Protein AF-A0A1V6RDL2-F1 (afdb_monomer_lite)

Secondary structure (DSSP, 8-state):
-----------S--------EEEEE---EESS----SSS-EEEEEEETTTEEEEEES-SEEEEE----EEEETTSSSS-EEEE---TTSTT--HHHHHHHHT--HHHHHHHHHHHHHHTTTSHHHHHHHSPPSGGGGEETTEE-SPPPTTHHHHHHHHHHHHHHHHHHHHHHHHHH--TTS-------TTHHHHHHH------SS-----HHHHHHHHHHHHHHHHHHHHHHHHHHHHHHH-TT--HHHHHHHHTSHHHHHHHHHHHTT---EE-TTSSS-EES-S--TT--HHHHHHHHHHHHHHHHHHHHHHHHHHHHHTT-

Radius of gyration: 42.76 Å; chains: 1; bounding box: 84×72×106 Å

Structure (mmCIF, N/CA/C/O backbone):
data_AF-A0A1V6RDL2-F1
#
_entry.id   AF-A0A1V6RDL2-F1
#
loop_
_atom_site.group_PDB
_atom_site.id
_atom_site.type_symbol
_atom_site.label_atom_id
_atom_site.label_alt_id
_atom_site.label_comp_id
_atom_site.label_asym_id
_atom_site.label_entity_id
_atom_site.label_seq_id
_atom_site.pdbx_PDB_ins_code
_atom_site.Cartn_x
_atom_site.Cartn_y
_atom_site.Cartn_z
_atom_site.occupancy
_atom_site.B_iso_or_equiv
_atom_site.auth_seq_id
_atom_site.auth_comp_id
_atom_site.auth_asym_id
_atom_site.auth_atom_id
_atom_site.pdbx_PDB_model_num
ATOM 1 N N . MET A 1 1 ? -13.306 7.110 -11.063 1.00 32.25 1 MET A N 1
ATOM 2 C CA . MET A 1 1 ? -11.885 7.218 -11.442 1.00 32.25 1 MET A CA 1
ATOM 3 C C . MET A 1 1 ? -11.748 6.408 -12.720 1.00 32.25 1 MET A C 1
ATOM 5 O O . MET A 1 1 ? -11.947 5.205 -12.664 1.00 32.25 1 MET A O 1
ATOM 9 N N . ALA A 1 2 ? -11.636 7.059 -13.874 1.00 23.00 2 ALA A N 1
ATOM 10 C CA . ALA A 1 2 ? -11.444 6.380 -15.153 1.00 23.00 2 ALA A CA 1
ATOM 11 C C . ALA A 1 2 ? -10.043 6.763 -15.619 1.00 23.00 2 ALA A C 1
ATOM 13 O O . ALA A 1 2 ? -9.805 7.923 -15.937 1.00 23.00 2 ALA A O 1
ATOM 14 N N . GLU A 1 3 ? -9.117 5.817 -15.540 1.00 35.31 3 GLU A N 1
ATOM 15 C CA . GLU A 1 3 ? -7.697 6.045 -15.783 1.00 35.31 3 GLU A CA 1
ATOM 16 C C . GLU A 1 3 ? -7.379 5.649 -17.229 1.00 35.31 3 GLU A C 1
ATOM 18 O O . GLU A 1 3 ? -7.622 4.513 -17.639 1.00 35.31 3 GLU A O 1
ATOM 23 N N . ARG A 1 4 ? -6.899 6.600 -18.037 1.00 28.19 4 ARG A N 1
ATOM 24 C CA . ARG A 1 4 ? -6.360 6.327 -19.374 1.00 28.19 4 ARG A CA 1
ATOM 25 C C . ARG A 1 4 ? -4.840 6.374 -19.274 1.00 28.19 4 ARG A C 1
ATOM 27 O O . ARG A 1 4 ? -4.269 7.454 -19.255 1.00 28.19 4 ARG A O 1
ATOM 34 N N . GLN A 1 5 ? -4.194 5.214 -19.206 1.00 38.59 5 GLN A N 1
ATOM 35 C CA . GLN A 1 5 ? -2.733 5.108 -19.229 1.00 38.59 5 GLN A CA 1
ATOM 36 C C . GLN A 1 5 ? -2.249 4.809 -20.653 1.00 38.59 5 GLN A C 1
ATOM 38 O O . GLN A 1 5 ? -2.764 3.901 -21.308 1.00 38.59 5 GLN A O 1
ATOM 43 N N . ALA A 1 6 ? -1.248 5.548 -21.131 1.00 30.89 6 ALA A N 1
ATOM 44 C CA . ALA A 1 6 ? -0.546 5.266 -22.380 1.00 30.89 6 ALA A CA 1
ATOM 45 C C . ALA A 1 6 ? 0.968 5.239 -22.117 1.00 30.89 6 ALA A C 1
ATOM 47 O O . ALA A 1 6 ? 1.607 6.283 -22.077 1.00 30.89 6 ALA A O 1
ATOM 48 N N . CYS A 1 7 ? 1.545 4.046 -21.943 1.00 35.69 7 CYS A N 1
ATOM 49 C CA . CYS A 1 7 ? 2.996 3.861 -21.828 1.00 35.69 7 CYS A CA 1
ATOM 50 C C . CYS A 1 7 ? 3.617 3.537 -23.194 1.00 35.69 7 CYS A C 1
ATOM 52 O O . CYS A 1 7 ? 3.119 2.670 -23.917 1.00 35.69 7 CYS A O 1
ATOM 54 N N . GLY A 1 8 ? 4.737 4.188 -23.523 1.00 37.91 8 GLY A N 1
ATOM 55 C CA . GLY A 1 8 ? 5.527 3.946 -24.733 1.00 37.91 8 GLY A CA 1
ATOM 56 C C . GLY A 1 8 ? 7.029 3.868 -24.443 1.00 37.91 8 GLY A C 1
ATOM 57 O O . GLY A 1 8 ? 7.505 4.387 -23.439 1.00 37.91 8 GLY A O 1
ATOM 58 N N . ILE A 1 9 ? 7.776 3.201 -25.327 1.00 40.56 9 ILE A N 1
ATOM 59 C CA . ILE A 1 9 ? 9.246 3.136 -25.298 1.00 40.56 9 ILE A CA 1
ATOM 60 C C . ILE A 1 9 ? 9.771 4.338 -26.089 1.00 40.56 9 ILE A C 1
ATOM 62 O O . ILE A 1 9 ? 9.463 4.474 -27.273 1.00 40.56 9 ILE A O 1
ATOM 66 N N . PHE A 1 10 ? 10.537 5.223 -25.452 1.00 38.41 10 PHE A N 1
ATOM 67 C CA . PHE A 1 10 ? 10.979 6.466 -26.085 1.00 38.41 10 PHE A CA 1
ATOM 68 C C . PHE A 1 10 ? 12.215 6.265 -26.980 1.00 38.41 10 PHE A C 1
ATOM 70 O O . PHE A 1 10 ? 13.317 6.003 -26.503 1.00 38.41 10 PHE A O 1
ATOM 77 N N . GLN A 1 11 ? 12.033 6.477 -28.288 1.00 35.22 11 GLN A N 1
ATOM 78 C CA . GLN A 1 11 ? 13.074 6.880 -29.238 1.00 35.22 11 GLN A CA 1
ATOM 79 C C . GLN A 1 11 ? 12.635 8.203 -29.890 1.00 35.22 11 GLN A C 1
ATOM 81 O O . GLN A 1 11 ? 11.732 8.208 -30.720 1.00 35.22 11 GLN A O 1
ATOM 86 N N . GLY A 1 12 ? 13.286 9.317 -29.539 1.00 29.30 12 GLY A N 1
ATOM 87 C CA . GLY A 1 12 ? 13.170 10.590 -30.267 1.00 29.30 12 GLY A CA 1
ATOM 88 C C . GLY A 1 12 ? 12.379 11.710 -29.571 1.00 29.30 12 GLY A C 1
ATOM 89 O O . GLY A 1 12 ? 11.273 11.514 -29.084 1.00 29.30 12 GLY A O 1
ATOM 90 N N . TYR A 1 13 ? 13.008 12.890 -29.563 1.00 35.72 13 TYR A N 1
ATOM 91 C CA . TYR A 1 13 ? 12.609 14.202 -29.034 1.00 35.72 13 TYR A CA 1
ATOM 92 C C . TYR A 1 13 ? 11.134 14.597 -29.213 1.00 35.72 13 TYR A C 1
ATOM 94 O O . TYR A 1 13 ? 10.759 14.777 -30.359 1.00 35.72 13 TYR A O 1
ATOM 102 N N . TRP A 1 14 ? 10.393 14.887 -28.124 1.00 25.16 14 TRP A N 1
ATOM 103 C CA . TRP A 1 14 ? 9.333 15.923 -28.015 1.00 25.16 14 TRP A CA 1
ATOM 104 C C . TRP A 1 14 ? 9.023 16.250 -26.531 1.00 25.16 14 TRP A C 1
ATOM 106 O O . TRP A 1 14 ? 8.993 15.347 -25.705 1.00 25.16 14 TRP A O 1
ATOM 116 N N . LEU A 1 15 ? 8.818 17.549 -26.239 1.00 24.02 15 LEU A N 1
ATOM 117 C CA . LEU A 1 15 ? 8.240 18.201 -25.037 1.00 24.02 15 LEU A CA 1
ATOM 118 C C . LEU A 1 15 ? 8.388 17.496 -23.670 1.00 24.02 15 LEU A C 1
ATOM 120 O O . LEU A 1 15 ? 7.658 16.571 -23.331 1.00 24.02 15 LEU A O 1
ATOM 124 N N . VAL A 1 16 ? 9.286 18.043 -22.843 1.00 28.52 16 VAL A N 1
ATOM 125 C CA . VAL A 1 16 ? 9.532 17.633 -21.452 1.00 28.52 16 VAL A CA 1
ATOM 126 C C . VAL A 1 16 ? 8.327 17.987 -20.573 1.00 28.52 16 VAL A C 1
ATOM 128 O O . VAL A 1 16 ? 8.128 19.138 -20.192 1.00 28.52 16 VAL A O 1
ATOM 131 N N . VAL A 1 17 ? 7.523 16.978 -20.252 1.00 38.03 17 VAL A N 1
ATOM 132 C CA . VAL A 1 17 ? 6.702 16.925 -19.038 1.00 38.03 17 VAL A CA 1
ATOM 133 C C . VAL A 1 17 ? 7.395 15.884 -18.175 1.00 38.03 17 VAL A C 1
ATOM 135 O O . VAL A 1 17 ? 7.335 14.723 -18.562 1.00 38.03 17 VAL A O 1
ATOM 138 N N . ASP A 1 18 ? 8.106 16.295 -17.117 1.00 42.50 18 ASP A N 1
ATOM 139 C CA . ASP A 1 18 ? 9.020 15.447 -16.326 1.00 42.50 18 ASP A CA 1
ATOM 140 C C . ASP A 1 18 ? 8.413 14.067 -16.014 1.00 42.50 18 ASP A C 1
ATOM 142 O O . ASP A 1 18 ? 7.608 13.936 -15.088 1.00 42.50 18 ASP A O 1
ATOM 146 N N . PRO A 1 19 ? 8.756 13.022 -16.790 1.00 57.22 19 PRO A N 1
ATOM 147 C CA . PRO A 1 19 ? 8.283 11.681 -16.526 1.00 57.22 19 PRO A CA 1
ATOM 148 C C . PRO A 1 19 ? 9.205 11.060 -15.480 1.00 57.22 19 PRO A C 1
ATOM 150 O O . PRO A 1 19 ? 10.429 11.161 -15.588 1.00 57.22 19 PRO A O 1
ATOM 153 N N . GLY A 1 20 ? 8.637 10.358 -14.500 1.00 65.00 20 GLY A N 1
ATOM 154 C CA . GLY A 1 20 ? 9.425 9.457 -13.664 1.00 65.00 20 GLY A CA 1
ATOM 155 C C . GLY A 1 20 ? 10.173 8.462 -14.558 1.00 65.00 20 GLY A C 1
ATOM 156 O O . GLY A 1 20 ? 9.547 7.690 -15.288 1.00 65.00 20 GLY A O 1
ATOM 157 N N . LEU A 1 21 ? 11.507 8.524 -14.550 1.00 73.69 21 LEU A N 1
ATOM 158 C CA . LEU A 1 21 ? 12.367 7.597 -15.280 1.00 73.69 21 LEU A CA 1
ATOM 159 C C . LEU A 1 21 ? 12.787 6.462 -14.351 1.00 73.69 21 LEU A C 1
ATOM 161 O O . LEU A 1 21 ? 13.333 6.689 -13.273 1.00 73.69 21 LEU A O 1
ATOM 165 N N . MET A 1 22 ? 12.569 5.236 -14.806 1.00 76.50 22 MET A N 1
ATOM 166 C CA . MET A 1 22 ? 12.982 4.018 -14.129 1.00 76.50 22 MET A CA 1
ATOM 167 C C . MET A 1 22 ? 14.101 3.351 -14.915 1.00 76.50 22 MET A C 1
ATOM 169 O O . MET A 1 22 ? 13.971 3.074 -16.109 1.00 76.50 22 MET A O 1
ATOM 173 N N . PHE A 1 23 ? 15.193 3.067 -14.218 1.00 80.81 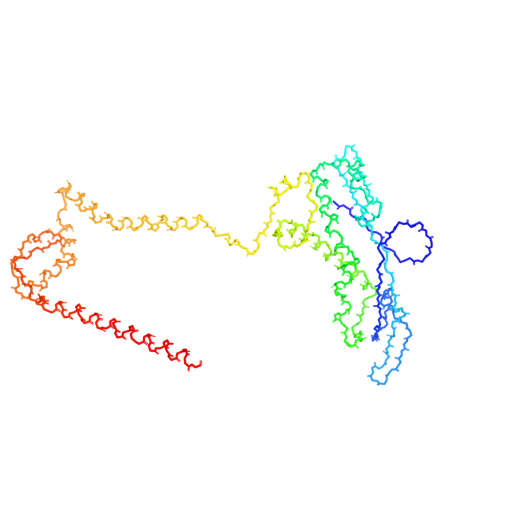23 PHE A N 1
ATOM 174 C CA . PHE A 1 23 ? 16.365 2.395 -14.759 1.00 80.81 23 PHE A CA 1
ATOM 175 C C . PHE A 1 23 ? 16.330 0.925 -14.342 1.00 80.81 23 PHE A C 1
ATOM 177 O O . PHE A 1 23 ? 16.424 0.612 -13.159 1.00 80.81 23 PHE A O 1
ATOM 184 N N . ILE A 1 24 ? 16.192 0.026 -15.313 1.00 83.69 24 ILE A N 1
ATOM 185 C CA . ILE A 1 24 ? 16.135 -1.420 -15.093 1.00 83.69 24 ILE A CA 1
ATOM 186 C C . ILE A 1 24 ? 17.416 -2.044 -15.620 1.00 83.69 24 ILE A C 1
ATOM 188 O O . ILE A 1 24 ? 17.750 -1.893 -16.794 1.00 83.69 24 ILE A O 1
ATOM 192 N N . THR A 1 25 ? 18.127 -2.769 -14.761 1.00 85.69 25 THR A N 1
ATOM 193 C CA . THR A 1 25 ? 19.331 -3.500 -15.150 1.00 85.69 25 THR A CA 1
ATOM 194 C C . THR A 1 25 ? 19.009 -4.961 -15.446 1.00 85.69 25 THR A C 1
ATOM 196 O O . THR A 1 25 ? 18.226 -5.600 -14.747 1.00 85.69 25 THR A O 1
ATOM 199 N N . ASN A 1 26 ? 19.623 -5.501 -16.498 1.00 85.69 26 ASN A N 1
ATOM 200 C CA . ASN A 1 26 ? 19.474 -6.900 -16.895 1.00 85.69 26 ASN A CA 1
ATOM 201 C C . ASN A 1 26 ? 20.856 -7.541 -17.115 1.00 85.69 26 ASN A C 1
ATOM 203 O O . ASN A 1 26 ? 21.333 -7.609 -18.248 1.00 85.69 26 ASN A O 1
ATOM 207 N N . PRO A 1 27 ? 21.530 -7.985 -16.041 1.00 85.19 27 PRO A N 1
ATOM 208 C CA . PRO A 1 27 ? 22.839 -8.629 -16.130 1.00 85.19 27 PRO A CA 1
ATOM 209 C C . PRO A 1 27 ? 22.756 -10.153 -16.356 1.00 85.19 27 PRO A C 1
ATOM 211 O O . PRO A 1 27 ? 23.753 -10.844 -16.167 1.00 85.19 27 PRO A O 1
ATOM 214 N N . ASN A 1 28 ? 21.583 -10.693 -16.703 1.00 89.12 28 ASN A N 1
ATOM 215 C CA . ASN A 1 28 ? 21.323 -12.134 -16.664 1.00 89.12 28 ASN A CA 1
ATOM 216 C C . ASN A 1 28 ? 21.618 -12.840 -17.998 1.00 89.12 28 ASN A C 1
ATOM 218 O O . ASN A 1 28 ? 21.617 -12.226 -19.070 1.00 89.12 28 ASN A O 1
ATOM 222 N N . VAL A 1 29 ? 21.818 -14.158 -17.916 1.00 90.50 29 VAL A N 1
ATOM 223 C CA . VAL A 1 29 ? 21.997 -15.065 -19.061 1.00 90.50 29 VAL A CA 1
ATOM 224 C C . VAL A 1 29 ? 20.766 -15.955 -19.203 1.00 90.50 29 VAL A C 1
ATOM 226 O O . VAL A 1 29 ? 20.230 -16.427 -18.206 1.00 90.50 29 VAL A O 1
ATOM 229 N N . TYR A 1 30 ? 20.320 -16.200 -20.430 1.00 92.38 30 TYR A N 1
ATOM 230 C CA . TYR A 1 30 ? 19.068 -16.882 -20.746 1.00 92.38 30 TYR A CA 1
ATOM 231 C C . TYR A 1 30 ? 19.330 -18.219 -21.434 1.00 92.38 30 TYR A C 1
ATOM 233 O O . TYR A 1 30 ? 20.254 -18.345 -22.236 1.00 92.38 30 TYR A O 1
ATOM 241 N N . THR A 1 31 ? 18.513 -19.218 -21.119 1.00 91.56 31 THR A N 1
ATOM 242 C CA . THR A 1 31 ? 18.531 -20.532 -21.788 1.00 91.56 31 THR A CA 1
ATOM 243 C C . THR A 1 31 ? 17.821 -20.501 -23.140 1.00 91.56 31 THR A C 1
ATOM 245 O O . THR A 1 31 ? 18.263 -21.148 -24.081 1.00 91.56 31 THR A O 1
ATOM 248 N N . GLU A 1 32 ? 16.780 -19.678 -23.253 1.00 90.50 32 GLU A N 1
ATOM 249 C CA . GLU A 1 32 ? 15.983 -19.480 -24.464 1.00 90.50 32 GLU A CA 1
ATOM 250 C C . GLU A 1 32 ? 16.062 -18.016 -24.936 1.00 90.50 32 GLU A C 1
ATOM 252 O O . GLU A 1 32 ? 16.231 -17.106 -24.111 1.00 90.50 32 GLU A O 1
ATOM 257 N N . PRO A 1 33 ? 15.938 -17.742 -26.247 1.00 91.44 33 PRO A N 1
ATOM 258 C CA . PRO A 1 33 ? 15.910 -16.381 -26.760 1.00 91.44 33 PRO A CA 1
ATOM 259 C C . PRO A 1 33 ? 14.613 -15.665 -26.354 1.00 91.44 33 PRO A C 1
ATOM 261 O O . PRO A 1 33 ? 13.521 -16.218 -26.443 1.00 91.44 33 PRO A O 1
ATOM 264 N N . ASN A 1 34 ? 14.720 -14.391 -25.976 1.00 91.62 34 ASN A N 1
ATOM 265 C CA . ASN A 1 34 ? 13.584 -13.543 -25.625 1.00 91.62 34 ASN A CA 1
ATOM 266 C C . ASN A 1 34 ? 13.592 -12.226 -26.418 1.00 91.62 34 ASN A C 1
ATOM 268 O O . ASN A 1 34 ? 14.616 -11.552 -26.562 1.00 91.62 34 ASN A O 1
ATOM 272 N N . TYR A 1 35 ? 12.414 -11.836 -26.901 1.00 91.50 35 TYR A N 1
ATOM 273 C CA . TYR A 1 35 ? 12.176 -10.618 -27.681 1.00 91.50 35 TYR A CA 1
ATOM 274 C C . TYR A 1 35 ? 11.452 -9.518 -26.892 1.00 91.50 35 TYR A C 1
ATOM 276 O O . TYR A 1 35 ? 11.095 -8.487 -27.463 1.00 91.50 35 TYR A O 1
ATOM 284 N N . ASP A 1 36 ? 11.230 -9.726 -25.594 1.00 91.50 36 ASP A N 1
ATOM 285 C CA . ASP A 1 36 ? 10.727 -8.702 -24.682 1.00 91.50 36 ASP A CA 1
ATOM 286 C C . ASP A 1 36 ? 11.629 -7.449 -24.706 1.00 91.50 36 ASP A C 1
ATOM 288 O O . ASP A 1 36 ? 12.843 -7.593 -24.618 1.00 91.50 36 ASP A O 1
ATOM 292 N N . PRO A 1 37 ? 11.098 -6.217 -24.801 1.00 88.06 37 PRO A N 1
ATOM 293 C CA . PRO A 1 37 ? 11.916 -5.005 -24.881 1.00 88.06 37 PRO A CA 1
ATOM 294 C C . PRO A 1 37 ? 12.842 -4.743 -23.684 1.00 88.06 37 PRO A C 1
ATOM 296 O O . PRO A 1 37 ? 13.871 -4.096 -23.861 1.00 88.06 37 PRO A O 1
ATOM 299 N N . ILE A 1 38 ? 12.491 -5.213 -22.482 1.00 87.81 38 ILE A N 1
ATOM 300 C CA . ILE A 1 38 ? 13.301 -5.055 -21.264 1.00 87.81 38 ILE A CA 1
ATOM 301 C C . ILE A 1 38 ? 14.248 -6.243 -21.105 1.00 87.81 38 ILE A C 1
ATOM 303 O O . ILE A 1 38 ? 15.434 -6.060 -20.825 1.00 87.81 38 ILE A O 1
ATOM 307 N N . PHE A 1 39 ? 13.729 -7.456 -21.304 1.00 90.25 39 PHE A N 1
ATOM 308 C CA . PHE A 1 39 ? 14.455 -8.715 -21.114 1.00 90.25 39 PHE A CA 1
ATOM 309 C C . PHE A 1 39 ? 15.041 -9.274 -22.416 1.00 90.25 39 PHE A C 1
ATOM 311 O O . PHE A 1 39 ? 15.247 -10.480 -22.550 1.00 90.25 39 PHE A O 1
ATOM 318 N N . ARG A 1 40 ? 15.300 -8.399 -23.390 1.00 91.12 40 ARG A N 1
ATOM 319 C CA . ARG A 1 40 ? 15.714 -8.790 -24.735 1.00 91.12 40 ARG A CA 1
ATOM 320 C C . ARG A 1 40 ? 17.043 -9.525 -24.706 1.00 91.12 40 ARG A C 1
ATOM 322 O O . ARG A 1 40 ? 18.024 -9.008 -24.169 1.00 91.12 40 ARG A O 1
ATOM 329 N N . THR A 1 41 ? 17.113 -10.664 -25.380 1.00 92.00 41 THR A N 1
ATOM 330 C CA . THR A 1 41 ? 18.359 -11.404 -25.583 1.00 92.00 41 THR A CA 1
ATOM 331 C C . THR A 1 41 ? 19.080 -10.969 -26.856 1.00 92.00 41 THR A C 1
ATOM 333 O O . THR A 1 41 ? 18.455 -10.621 -27.860 1.00 92.00 41 THR A O 1
ATOM 336 N N . GLY A 1 42 ? 20.408 -10.979 -26.806 1.00 88.06 42 GLY A N 1
ATOM 337 C CA . GLY A 1 42 ? 21.317 -10.649 -27.895 1.00 88.06 42 GLY A CA 1
ATOM 338 C C . GLY A 1 42 ? 22.019 -11.889 -28.445 1.00 88.06 42 GLY A C 1
ATOM 339 O O . GLY A 1 42 ? 21.385 -12.901 -28.735 1.00 88.06 42 GLY A O 1
ATOM 340 N N . ALA A 1 43 ? 23.337 -11.789 -28.621 1.00 87.19 43 ALA A N 1
ATOM 341 C CA . ALA A 1 43 ? 24.143 -12.868 -29.182 1.00 87.19 43 ALA A CA 1
ATOM 342 C C . ALA A 1 43 ? 24.136 -14.121 -28.291 1.00 87.19 43 ALA A C 1
ATOM 344 O O . ALA A 1 43 ? 24.200 -14.033 -27.060 1.00 87.19 43 ALA A O 1
ATOM 345 N N . SER A 1 44 ? 24.102 -15.284 -28.940 1.00 90.94 44 SER A N 1
ATOM 346 C CA . SER A 1 44 ? 24.213 -16.581 -28.283 1.00 90.94 44 SER A CA 1
ATOM 347 C C . SER A 1 44 ? 25.672 -16.980 -28.061 1.00 90.94 44 SER A C 1
ATOM 349 O O . SER A 1 44 ? 26.508 -16.805 -28.948 1.00 90.94 44 SER A O 1
ATOM 351 N N . VAL A 1 45 ? 25.966 -17.587 -26.917 1.00 89.44 45 VAL A N 1
ATOM 352 C CA . VAL A 1 45 ? 27.257 -18.172 -26.551 1.00 89.44 45 VAL A CA 1
ATOM 353 C C . VAL A 1 45 ? 27.064 -19.672 -26.354 1.00 89.44 45 VAL A C 1
ATOM 355 O O . VAL A 1 45 ? 26.196 -20.100 -25.600 1.00 89.44 45 VAL A O 1
ATOM 358 N N . THR A 1 46 ? 27.866 -20.488 -27.035 1.00 90.50 46 THR A N 1
ATOM 359 C CA . THR A 1 46 ? 27.849 -21.944 -26.836 1.00 90.50 46 THR A CA 1
ATOM 360 C C . THR A 1 46 ? 28.805 -22.318 -25.714 1.00 90.50 46 THR A C 1
ATOM 362 O O . THR A 1 46 ? 29.981 -21.962 -25.750 1.00 90.50 46 THR A O 1
ATOM 365 N N . THR A 1 47 ? 28.300 -23.048 -24.728 1.00 85.38 47 THR A N 1
ATOM 366 C CA . THR A 1 47 ? 29.060 -23.553 -23.587 1.00 85.38 47 THR A CA 1
ATOM 367 C C . THR A 1 47 ? 29.024 -25.083 -23.568 1.00 85.38 47 THR A C 1
ATOM 369 O O . THR A 1 47 ? 28.007 -25.676 -23.934 1.00 85.38 47 THR A O 1
ATOM 372 N N . PRO A 1 48 ? 30.113 -25.751 -23.153 1.00 83.94 48 PRO A N 1
ATOM 373 C CA . PRO A 1 48 ? 30.164 -27.212 -23.111 1.00 83.94 48 PRO A CA 1
ATOM 374 C C . PRO A 1 48 ? 29.240 -27.826 -22.045 1.00 83.94 48 PRO A C 1
ATOM 376 O O . PRO A 1 48 ? 28.852 -28.980 -22.181 1.00 83.94 48 PRO A O 1
ATOM 379 N N . GLU A 1 49 ? 28.875 -27.067 -21.007 1.00 83.00 49 GLU A N 1
ATOM 380 C CA . GLU A 1 49 ? 28.073 -27.549 -19.872 1.00 83.00 49 GLU A CA 1
ATOM 381 C C . GLU A 1 49 ? 26.565 -27.318 -20.052 1.00 83.00 49 GLU A C 1
ATOM 383 O O . GLU A 1 49 ? 25.768 -28.166 -19.660 1.00 83.00 49 GLU A O 1
ATOM 388 N N . PHE A 1 50 ? 26.166 -26.197 -20.665 1.00 79.69 50 PHE A N 1
ATOM 389 C CA . PHE A 1 50 ? 24.761 -25.769 -20.742 1.00 79.69 50 PHE A CA 1
ATOM 390 C C . PHE A 1 50 ? 24.237 -25.632 -22.177 1.00 79.69 50 PHE A C 1
ATOM 392 O O . PHE A 1 50 ? 23.105 -25.203 -22.385 1.00 79.69 50 PHE A O 1
ATOM 399 N N . GLY A 1 51 ? 25.039 -25.989 -23.182 1.00 87.38 51 GLY A N 1
ATOM 400 C CA . GLY A 1 51 ? 24.663 -25.831 -24.582 1.00 87.38 51 GLY A CA 1
ATOM 401 C C . GLY A 1 51 ? 24.643 -24.361 -25.000 1.00 87.38 51 GLY A C 1
AT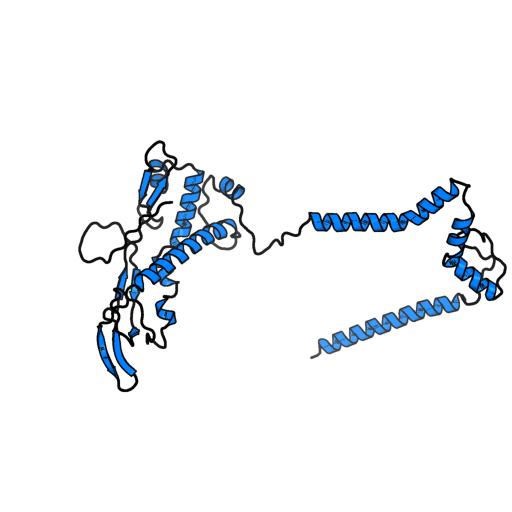OM 402 O O . GLY A 1 51 ? 25.571 -23.607 -24.697 1.00 87.38 51 GLY A O 1
ATOM 403 N N . VAL A 1 52 ? 23.618 -23.956 -25.749 1.00 90.88 52 VAL A N 1
ATOM 404 C CA . VAL A 1 52 ? 23.482 -22.582 -26.247 1.00 90.88 52 VAL A CA 1
ATOM 405 C C . VAL A 1 52 ? 22.829 -21.716 -25.176 1.00 90.88 52 VAL A C 1
ATOM 407 O O . VAL A 1 52 ? 21.732 -22.007 -24.721 1.00 90.88 52 VAL A O 1
ATOM 410 N N . LEU A 1 53 ? 23.508 -20.640 -24.799 1.00 91.69 53 LEU A N 1
ATOM 411 C CA . LEU A 1 53 ? 23.013 -19.622 -23.883 1.00 91.69 53 LEU A CA 1
ATOM 412 C C . LEU A 1 53 ? 22.911 -18.284 -24.606 1.00 91.69 53 LEU A C 1
ATOM 414 O O . LEU A 1 53 ? 23.640 -18.036 -25.562 1.00 91.69 53 LEU A O 1
ATOM 418 N N . TYR A 1 54 ? 22.052 -17.394 -24.133 1.00 91.81 54 TYR A N 1
ATOM 419 C CA . TYR A 1 54 ? 21.821 -16.084 -24.724 1.00 91.81 54 TYR A CA 1
ATOM 420 C C . TYR A 1 54 ? 22.112 -14.986 -23.707 1.00 91.81 54 TYR A C 1
ATOM 422 O O . TYR A 1 54 ? 21.527 -14.950 -22.627 1.00 91.81 54 TYR A O 1
ATOM 430 N N . ASN A 1 55 ? 23.003 -14.057 -24.048 1.00 91.06 55 ASN A N 1
ATOM 431 C CA . ASN A 1 55 ? 23.253 -12.895 -23.195 1.00 91.06 55 ASN A CA 1
ATOM 432 C C . ASN A 1 55 ? 22.136 -11.861 -23.355 1.00 91.06 55 ASN A C 1
ATOM 434 O O . ASN A 1 55 ? 21.544 -11.752 -24.430 1.00 91.06 55 ASN A O 1
ATOM 438 N N . ALA A 1 56 ? 21.878 -11.051 -22.328 1.00 89.06 56 ALA A N 1
ATOM 439 C CA . ALA A 1 56 ? 21.035 -9.868 -22.478 1.00 89.06 56 ALA A CA 1
ATOM 440 C C . ALA A 1 56 ? 21.593 -8.935 -23.575 1.00 89.06 56 ALA A C 1
ATOM 442 O O . ALA A 1 56 ? 22.792 -8.662 -23.628 1.00 89.06 56 ALA A O 1
ATOM 443 N N . SER A 1 57 ? 20.728 -8.437 -24.463 1.00 89.06 57 SER A N 1
ATOM 444 C CA . SER A 1 57 ? 21.122 -7.502 -25.531 1.00 89.06 57 SER A CA 1
ATOM 445 C C . SER A 1 57 ? 21.407 -6.096 -25.002 1.00 89.06 57 SER A C 1
ATOM 447 O O . SER A 1 57 ? 22.201 -5.358 -25.580 1.00 89.06 57 SER A O 1
ATOM 449 N N . THR A 1 58 ? 20.750 -5.734 -23.901 1.00 83.94 58 THR A N 1
ATOM 450 C CA . THR A 1 58 ? 20.800 -4.418 -23.270 1.00 83.94 58 THR A CA 1
ATOM 451 C C . THR A 1 58 ? 20.964 -4.612 -21.772 1.00 83.94 58 THR A C 1
ATOM 453 O O . THR A 1 58 ? 20.107 -5.201 -21.118 1.00 83.94 58 THR A O 1
ATOM 456 N N . SER A 1 59 ? 22.071 -4.117 -21.217 1.00 80.25 59 SER A N 1
ATOM 457 C CA . SER A 1 59 ? 22.337 -4.201 -19.774 1.00 80.25 59 SER A CA 1
ATOM 458 C C . SER A 1 59 ? 21.514 -3.202 -18.962 1.00 80.25 59 SER A C 1
ATOM 460 O O . SER A 1 59 ? 21.311 -3.411 -17.769 1.00 80.25 59 SER A O 1
ATOM 462 N N . LEU A 1 60 ? 21.054 -2.126 -19.606 1.00 85.62 60 LEU A N 1
ATOM 463 C CA . LEU A 1 60 ? 20.236 -1.071 -19.026 1.00 85.62 60 LEU A CA 1
ATOM 464 C C . LEU A 1 60 ? 19.056 -0.779 -19.955 1.00 85.62 60 LEU A C 1
ATOM 466 O O . LEU A 1 60 ? 19.252 -0.448 -21.125 1.00 85.62 60 LEU A O 1
ATOM 470 N N . SER A 1 61 ? 17.854 -0.861 -19.405 1.00 85.81 61 SER A N 1
ATOM 471 C CA . SER A 1 61 ? 16.597 -0.512 -20.057 1.00 85.81 61 SER A CA 1
ATOM 472 C C . SER A 1 61 ? 15.961 0.639 -19.286 1.00 85.81 61 SER A C 1
ATOM 474 O O . SER A 1 61 ? 15.931 0.624 -18.057 1.00 85.81 61 SER A O 1
ATOM 476 N N . ILE A 1 62 ? 15.470 1.653 -19.999 1.00 83.44 62 ILE A N 1
ATOM 477 C CA . ILE A 1 62 ? 14.817 2.814 -19.386 1.00 83.44 62 ILE A CA 1
ATOM 478 C C . ILE A 1 62 ? 13.325 2.725 -19.677 1.00 83.44 62 ILE A C 1
ATOM 480 O O . ILE A 1 62 ? 12.914 2.671 -20.836 1.00 83.44 62 ILE A O 1
ATOM 484 N N . LEU A 1 63 ? 12.521 2.729 -18.620 1.00 80.94 63 LEU A N 1
ATOM 485 C CA . LEU A 1 63 ? 11.083 2.924 -18.709 1.00 80.94 63 LEU A CA 1
ATOM 486 C C . LEU A 1 63 ? 10.753 4.334 -18.248 1.00 80.94 63 LEU A C 1
ATOM 488 O O . LEU A 1 63 ? 11.199 4.766 -17.191 1.00 80.94 63 LEU A O 1
ATOM 492 N N . GLY A 1 64 ? 9.941 5.039 -19.020 1.00 71.69 64 GLY A N 1
ATOM 493 C CA . GLY A 1 64 ? 9.419 6.335 -18.621 1.00 71.69 64 GLY A CA 1
ATOM 494 C C . GLY A 1 64 ? 8.019 6.486 -19.170 1.00 71.69 64 GLY A C 1
ATOM 495 O O . GLY A 1 64 ? 7.854 6.385 -20.380 1.00 71.69 64 GLY A O 1
ATOM 496 N N . CYS A 1 65 ? 7.040 6.656 -18.282 1.00 66.81 65 CYS A N 1
ATOM 497 C CA . CYS A 1 65 ? 5.744 7.309 -18.500 1.00 66.81 65 CYS A CA 1
ATOM 498 C C . CYS A 1 65 ? 4.843 6.978 -17.302 1.00 66.81 65 CYS A C 1
ATOM 500 O O . CYS A 1 65 ? 4.060 6.034 -17.334 1.00 66.81 65 CYS A O 1
ATOM 502 N N . GLU A 1 66 ? 4.977 7.737 -16.223 1.00 70.75 66 GLU A N 1
ATOM 503 C CA . GLU A 1 66 ? 3.999 7.734 -15.143 1.00 70.75 66 GLU A CA 1
ATOM 504 C C . GLU A 1 66 ? 3.390 9.132 -15.099 1.00 70.75 66 GLU A C 1
ATOM 506 O O . GLU A 1 66 ? 4.073 10.107 -14.789 1.00 70.75 66 GLU A O 1
ATOM 511 N N . GLN A 1 67 ? 2.130 9.241 -15.511 1.00 75.19 67 GLN A N 1
ATOM 512 C CA . GLN A 1 67 ? 1.379 10.488 -15.485 1.00 75.19 67 GLN A CA 1
ATOM 513 C C . GLN A 1 67 ? 0.033 10.218 -14.844 1.00 75.19 67 GLN A C 1
ATOM 515 O O . GLN A 1 67 ? -0.712 9.336 -15.269 1.00 75.19 67 GLN A O 1
ATOM 520 N N . TYR A 1 68 ? -0.260 11.001 -13.818 1.00 76.50 68 TYR A N 1
ATOM 521 C CA . TYR A 1 68 ? -1.527 10.948 -13.123 1.00 76.50 68 TYR A CA 1
ATOM 522 C C . TYR A 1 68 ? -2.335 12.184 -13.486 1.00 76.50 68 TYR A C 1
ATOM 524 O O . TYR A 1 68 ? -1.800 13.289 -13.578 1.00 76.50 68 TYR A O 1
ATOM 532 N N . GLU A 1 69 ? -3.636 12.006 -13.659 1.00 82.62 69 GLU A N 1
ATOM 533 C CA . GLU A 1 69 ? -4.578 13.106 -13.815 1.00 82.62 69 GLU A CA 1
ATOM 534 C C . GLU A 1 69 ? -5.592 13.059 -12.680 1.00 82.62 69 GLU A C 1
ATOM 536 O O . GLU A 1 69 ? -6.117 12.002 -12.323 1.00 82.62 69 GLU A O 1
ATOM 541 N N . ILE A 1 70 ? -5.875 14.223 -12.107 1.00 82.06 70 ILE A N 1
ATOM 542 C CA . ILE A 1 70 ? -6.873 14.370 -11.055 1.00 82.06 70 ILE A CA 1
ATOM 543 C C . ILE A 1 70 ? -8.037 15.138 -11.631 1.00 82.06 70 ILE A C 1
ATOM 545 O O . ILE A 1 70 ? -7.865 16.212 -12.200 1.00 82.06 70 ILE A O 1
ATOM 549 N N . CYS A 1 71 ? -9.227 14.579 -11.450 1.00 84.75 71 CYS A N 1
ATOM 550 C CA . CYS A 1 71 ? -10.465 15.105 -11.994 1.00 84.75 71 CYS A CA 1
ATOM 551 C C . CYS A 1 71 ? -11.475 15.348 -10.879 1.00 84.75 71 CYS A C 1
ATOM 553 O O . CYS A 1 71 ? -11.694 14.472 -10.039 1.00 84.75 71 CYS A O 1
ATOM 555 N N . ASN A 1 72 ? -12.152 16.498 -10.915 1.00 85.25 72 ASN A N 1
ATOM 556 C CA . ASN A 1 72 ? -13.324 16.738 -10.079 1.00 85.25 72 ASN A CA 1
ATOM 557 C C . ASN A 1 72 ? -14.616 16.563 -10.905 1.00 85.25 72 ASN A C 1
ATOM 559 O O . ASN A 1 72 ? -14.924 17.426 -11.735 1.00 85.25 72 ASN A O 1
ATOM 563 N N . PRO A 1 73 ? -15.393 15.482 -10.677 1.00 80.31 73 PRO A N 1
ATOM 564 C CA . PRO A 1 73 ? -16.622 15.207 -11.420 1.00 80.31 73 PRO A CA 1
ATOM 565 C C . PRO A 1 73 ? -17.832 16.018 -10.934 1.00 80.31 73 PRO A C 1
ATOM 567 O O . PRO A 1 73 ? -18.875 15.981 -11.572 1.00 80.31 73 PRO A O 1
ATOM 570 N N . ALA A 1 74 ? -17.734 16.726 -9.803 1.00 73.81 74 ALA A N 1
ATOM 571 C CA . ALA A 1 74 ? -18.859 17.447 -9.201 1.00 73.81 74 ALA A CA 1
ATOM 572 C C . ALA A 1 74 ? -19.115 18.833 -9.826 1.00 73.81 74 ALA A C 1
ATOM 574 O O . ALA A 1 74 ? -19.941 19.598 -9.326 1.00 73.81 74 ALA A O 1
ATOM 575 N N . ASN A 1 75 ? -18.394 19.184 -10.892 1.00 67.12 75 ASN A N 1
ATOM 576 C CA . ASN A 1 75 ? -18.560 20.465 -11.563 1.00 67.12 75 ASN A CA 1
ATOM 577 C C . ASN A 1 75 ? -19.811 20.451 -12.462 1.00 67.12 75 ASN A C 1
ATOM 579 O O . ASN A 1 75 ? -20.040 19.466 -13.159 1.00 67.12 75 ASN A O 1
ATOM 583 N N . PRO A 1 76 ? -20.623 21.528 -12.476 1.00 62.34 76 PRO A N 1
ATOM 584 C CA . PRO A 1 76 ? -21.736 21.651 -13.413 1.00 62.34 76 PRO A CA 1
ATOM 585 C C . PRO A 1 76 ? -21.181 21.807 -14.840 1.00 62.34 76 PRO A C 1
ATOM 587 O O . PRO A 1 76 ? -20.844 22.914 -15.257 1.00 62.34 76 PRO A O 1
ATOM 590 N N . GLY A 1 77 ? -21.023 20.686 -15.551 1.00 70.88 77 GLY A N 1
ATOM 591 C CA . GLY A 1 77 ? -20.415 20.593 -16.883 1.00 70.88 77 GLY A CA 1
ATOM 592 C C . GLY A 1 77 ? -19.502 19.368 -17.031 1.00 70.88 77 GLY A C 1
ATOM 593 O O . GLY A 1 77 ? -19.665 18.381 -16.314 1.00 70.88 77 GLY A O 1
ATOM 594 N N . ASP A 1 78 ? -18.540 19.441 -17.956 1.00 69.25 78 ASP A N 1
ATOM 595 C CA . ASP A 1 78 ? -17.506 18.413 -18.125 1.00 69.25 78 ASP A CA 1
ATOM 596 C C . ASP A 1 78 ? -16.557 18.359 -16.909 1.00 69.25 78 ASP A C 1
ATOM 598 O O . ASP A 1 78 ? -16.284 19.392 -16.280 1.00 69.25 78 ASP A O 1
ATOM 602 N N . PRO A 1 79 ? -16.031 17.171 -16.556 1.00 72.94 79 PRO A N 1
ATOM 603 C CA . PRO A 1 79 ? -15.089 17.027 -15.454 1.00 72.94 79 PRO A CA 1
ATOM 604 C C . PRO A 1 79 ? -13.823 17.847 -15.727 1.00 72.94 79 PRO A C 1
ATOM 606 O O . PRO A 1 79 ? -13.115 17.622 -16.706 1.00 72.94 79 PRO A O 1
ATOM 609 N N . VAL A 1 80 ? -13.516 18.788 -14.831 1.00 79.62 80 VAL A N 1
ATOM 610 C CA . VAL A 1 80 ? -12.253 19.533 -14.879 1.00 79.62 80 VAL A CA 1
ATOM 611 C C . VAL A 1 80 ? -11.155 18.618 -14.353 1.00 79.62 80 VAL A C 1
ATOM 613 O O . VAL A 1 80 ? -11.177 18.238 -13.177 1.00 79.62 80 VAL A O 1
ATOM 616 N N . CYS A 1 81 ? -10.224 18.263 -15.234 1.00 82.62 81 CYS A N 1
ATOM 617 C CA . CYS A 1 81 ? -9.056 17.447 -14.932 1.00 82.62 81 CYS A CA 1
ATOM 618 C C . CYS A 1 81 ? -7.777 18.276 -15.050 1.00 82.62 81 CYS A C 1
ATOM 620 O O . CYS A 1 81 ? -7.675 19.151 -15.910 1.00 82.62 81 CYS A O 1
ATOM 622 N N . MET A 1 82 ? -6.794 17.984 -14.205 1.00 79.94 82 MET A N 1
ATOM 623 C CA . MET A 1 82 ? -5.442 18.513 -14.342 1.00 79.94 82 MET A CA 1
ATOM 624 C C . MET A 1 82 ? -4.417 17.397 -14.208 1.00 79.94 82 MET A C 1
ATOM 626 O O . MET A 1 82 ? -4.636 16.431 -13.475 1.00 79.94 82 MET A O 1
ATOM 630 N N . VAL A 1 83 ? -3.274 17.576 -14.867 1.00 79.62 83 VAL A N 1
ATOM 631 C CA . VAL A 1 83 ? -2.104 16.730 -14.642 1.00 79.62 83 VAL A CA 1
ATOM 632 C C . VAL A 1 83 ? -1.638 16.939 -13.207 1.00 79.62 83 VAL A C 1
ATOM 634 O O . VAL A 1 83 ? -1.381 18.068 -12.778 1.00 79.62 83 VAL A O 1
ATOM 637 N N . TYR A 1 84 ? -1.568 15.847 -12.461 1.00 77.62 84 TYR A N 1
ATOM 638 C CA . TYR A 1 84 ? -1.052 15.837 -11.108 1.00 77.62 84 TYR A CA 1
ATOM 639 C C . TYR A 1 84 ? 0.459 16.015 -11.134 1.00 77.62 84 TYR A C 1
ATOM 641 O O . TYR A 1 84 ? 1.176 15.349 -11.882 1.00 77.62 84 TYR A O 1
ATOM 649 N N . ARG A 1 85 ? 0.927 16.923 -10.282 1.00 75.12 85 ARG A N 1
ATOM 650 C CA . ARG A 1 85 ? 2.339 17.115 -9.992 1.00 75.12 85 ARG A CA 1
ATOM 651 C C . ARG A 1 85 ? 2.575 16.835 -8.529 1.00 75.12 85 ARG A C 1
ATOM 653 O O . ARG A 1 85 ? 1.780 17.220 -7.676 1.00 75.12 85 ARG A O 1
ATOM 660 N N . HIS A 1 86 ? 3.682 16.167 -8.293 1.00 69.94 86 HIS A N 1
ATOM 661 C CA . HIS A 1 86 ? 4.087 15.719 -6.986 1.00 69.94 86 HIS A CA 1
ATOM 662 C C . HIS A 1 86 ? 4.599 16.883 -6.125 1.00 69.94 86 HIS A C 1
ATOM 664 O O . HIS A 1 86 ? 5.232 17.795 -6.657 1.00 69.94 86 HIS A O 1
ATOM 670 N N . SER A 1 87 ? 4.406 16.838 -4.803 1.00 68.06 87 SER A N 1
ATOM 671 C CA . SER A 1 87 ? 4.898 17.890 -3.889 1.00 68.06 87 SER A CA 1
ATOM 672 C C . SER A 1 87 ? 6.409 18.084 -3.837 1.00 68.06 87 SER A C 1
ATOM 674 O O . SER A 1 87 ? 6.877 19.108 -3.345 1.00 68.06 87 SER A O 1
ATOM 676 N N . SER A 1 88 ? 7.186 17.138 -4.362 1.00 66.69 88 SER A N 1
ATOM 677 C CA . SER A 1 88 ? 8.636 17.297 -4.521 1.00 66.69 88 SER A CA 1
ATOM 678 C C . SER A 1 88 ? 9.035 18.183 -5.708 1.00 66.69 88 SER A C 1
ATOM 680 O O . SER A 1 88 ? 10.216 18.493 -5.848 1.00 66.69 88 SER A O 1
ATOM 682 N N . ASP A 1 89 ? 8.099 18.547 -6.590 1.00 69.88 89 ASP A N 1
ATOM 683 C CA . ASP A 1 89 ? 8.348 19.492 -7.680 1.00 69.88 89 ASP A CA 1
ATOM 684 C C . ASP A 1 89 ? 8.506 20.908 -7.098 1.00 69.88 89 ASP A C 1
ATOM 686 O O . ASP A 1 89 ? 7.683 21.371 -6.309 1.00 69.88 89 ASP A O 1
ATOM 690 N N . ALA A 1 90 ? 9.557 21.624 -7.504 1.00 65.88 90 ALA A N 1
ATOM 691 C CA . ALA A 1 90 ? 9.809 23.001 -7.078 1.00 65.88 90 ALA A CA 1
ATOM 692 C C . ALA A 1 90 ? 8.681 23.973 -7.482 1.00 65.88 90 ALA A C 1
ATOM 694 O O . ALA A 1 90 ? 8.553 25.048 -6.899 1.00 65.88 90 ALA A O 1
ATOM 695 N N . ALA A 1 91 ? 7.868 23.604 -8.475 1.00 67.69 91 ALA A N 1
ATOM 696 C CA . ALA A 1 91 ? 6.692 24.345 -8.916 1.00 67.69 91 ALA A CA 1
ATOM 697 C C . ALA A 1 91 ? 5.392 23.931 -8.195 1.00 67.69 91 ALA A C 1
ATOM 699 O O . ALA A 1 91 ? 4.313 24.380 -8.593 1.00 67.69 91 ALA A O 1
ATOM 700 N N . TYR A 1 92 ? 5.455 23.066 -7.177 1.00 72.25 92 TYR A N 1
ATOM 701 C CA . TYR A 1 92 ? 4.267 22.607 -6.466 1.00 72.25 92 TYR A CA 1
ATOM 702 C C . TYR A 1 92 ? 3.673 23.705 -5.578 1.00 72.25 92 TYR A C 1
ATOM 704 O O . TYR A 1 92 ? 4.287 24.174 -4.621 1.00 72.25 92 TYR A O 1
ATOM 712 N N . ASP A 1 93 ? 2.425 24.064 -5.869 1.00 71.31 93 ASP A N 1
ATOM 713 C CA . ASP A 1 93 ? 1.596 24.910 -5.019 1.00 71.31 93 ASP A CA 1
ATOM 714 C C . ASP A 1 93 ? 0.222 24.236 -4.832 1.00 71.31 93 ASP A C 1
ATOM 716 O O . ASP A 1 93 ? -0.561 24.150 -5.787 1.00 71.31 93 ASP A O 1
ATOM 720 N N . PRO A 1 94 ? -0.126 23.774 -3.616 1.00 67.75 94 PRO A N 1
ATOM 721 C CA . PRO A 1 94 ? -1.414 23.129 -3.363 1.00 67.75 94 PRO A CA 1
ATOM 722 C C . PRO A 1 94 ? -2.601 24.080 -3.598 1.00 67.75 94 PRO A C 1
ATOM 724 O O . PRO A 1 94 ? -3.706 23.641 -3.929 1.00 67.75 94 PRO A O 1
ATOM 727 N N . SER A 1 95 ? -2.391 25.398 -3.499 1.00 67.50 95 SER A N 1
ATOM 728 C CA . SER A 1 95 ? -3.418 26.399 -3.797 1.00 67.50 95 SER A CA 1
ATOM 729 C C . SER A 1 95 ? -3.668 26.563 -5.303 1.00 67.50 95 SER A C 1
ATOM 731 O O . SER A 1 95 ? -4.797 26.868 -5.714 1.00 67.50 95 SER A O 1
ATOM 733 N N . ALA A 1 96 ? -2.658 26.272 -6.131 1.00 71.44 96 ALA A N 1
ATOM 734 C CA . ALA A 1 96 ? -2.774 26.214 -7.586 1.00 71.44 96 ALA A CA 1
ATOM 735 C C . ALA A 1 96 ? -3.580 24.994 -8.065 1.00 71.44 96 ALA A C 1
ATOM 737 O O . ALA A 1 96 ? -4.100 25.016 -9.175 1.00 71.44 96 ALA A O 1
ATOM 738 N N . ILE A 1 97 ? -3.752 23.974 -7.217 1.00 74.44 97 ILE A N 1
ATOM 739 C CA . ILE A 1 97 ? -4.584 22.787 -7.481 1.00 74.44 97 ILE A CA 1
ATOM 740 C C . ILE A 1 97 ? -6.029 23.015 -7.008 1.00 74.44 97 ILE A C 1
ATOM 742 O O . ILE A 1 97 ? -6.990 22.659 -7.694 1.00 74.44 97 ILE A O 1
ATOM 746 N N . ALA A 1 98 ? -6.206 23.665 -5.853 1.00 74.06 98 ALA A N 1
ATOM 747 C CA . ALA A 1 98 ? -7.521 23.881 -5.248 1.00 74.06 98 ALA A CA 1
ATOM 748 C C . ALA A 1 98 ? -8.455 24.757 -6.105 1.00 74.06 98 ALA A C 1
ATOM 750 O O . ALA A 1 98 ? -9.641 24.443 -6.246 1.00 74.06 98 ALA A O 1
ATOM 751 N N . LYS A 1 99 ? -7.933 25.851 -6.684 1.00 73.88 99 LYS A N 1
ATOM 752 C CA . LYS A 1 99 ? -8.742 26.830 -7.435 1.00 73.88 99 LYS A CA 1
ATOM 753 C C . LYS A 1 99 ? -9.277 26.285 -8.769 1.00 73.88 99 LYS A C 1
ATOM 755 O O . LYS A 1 99 ? -10.480 26.431 -8.994 1.00 73.88 99 LYS A O 1
ATOM 760 N N . PRO A 1 100 ? -8.467 25.648 -9.642 1.00 78.81 100 PRO A N 1
ATOM 761 C CA . PRO A 1 100 ? -8.955 25.145 -10.927 1.00 78.81 100 PRO A CA 1
ATOM 762 C C . PRO A 1 100 ? -9.926 23.975 -10.769 1.00 78.81 100 PRO A C 1
ATOM 764 O O . PRO A 1 100 ? -10.943 23.933 -11.456 1.00 78.81 100 PRO A O 1
ATOM 767 N N . LEU A 1 101 ? -9.664 23.060 -9.827 1.00 79.38 101 LEU A N 1
ATOM 768 C CA . LEU A 1 101 ? -10.542 21.912 -9.588 1.00 79.38 101 LEU A CA 1
ATOM 769 C C . LEU A 1 101 ? -11.741 22.229 -8.704 1.00 79.38 101 LEU A C 1
ATOM 771 O O . LEU A 1 101 ? -12.617 21.374 -8.577 1.00 79.38 101 LEU A O 1
ATOM 775 N N . ARG A 1 102 ? -11.809 23.428 -8.112 1.00 80.38 102 ARG A N 1
ATOM 776 C CA . ARG A 1 102 ? -12.885 23.843 -7.197 1.00 80.38 102 ARG A CA 1
ATOM 777 C C . ARG A 1 102 ? -13.100 22.821 -6.078 1.00 80.38 102 ARG A C 1
ATOM 779 O O . ARG A 1 102 ? -14.225 22.408 -5.798 1.00 80.38 102 ARG A O 1
ATOM 786 N N . LEU A 1 103 ? -12.003 22.364 -5.481 1.00 80.62 103 LEU A N 1
ATOM 787 C CA . LEU A 1 103 ? -12.059 21.392 -4.395 1.00 80.62 103 LEU A CA 1
ATOM 788 C C . LEU A 1 103 ? -12.621 22.061 -3.136 1.00 80.62 103 LEU A C 1
ATOM 790 O O . LEU A 1 103 ? -12.205 23.156 -2.763 1.00 80.62 103 LEU A O 1
ATOM 794 N N . SER A 1 104 ? -13.547 21.385 -2.458 1.00 81.94 104 SER A N 1
ATOM 795 C CA . SER A 1 104 ? -13.920 21.752 -1.087 1.00 81.94 104 SER A CA 1
ATOM 796 C C . SER A 1 104 ? -12.735 21.562 -0.137 1.00 81.94 104 SER A C 1
ATOM 798 O O . SER A 1 104 ? -11.838 20.765 -0.411 1.00 81.94 104 SER A O 1
ATOM 800 N N . GLU A 1 105 ? -12.753 22.212 1.028 1.00 80.00 105 GLU A N 1
ATOM 801 C CA . GLU A 1 105 ? -11.688 22.068 2.036 1.00 80.00 105 GLU A CA 1
ATOM 802 C C . GLU A 1 105 ? -11.435 20.601 2.424 1.00 80.00 105 GLU A C 1
ATOM 804 O O . GLU A 1 105 ? -10.292 20.168 2.554 1.00 80.00 105 GLU A O 1
ATOM 809 N N . LYS A 1 106 ? -12.499 19.790 2.519 1.00 77.75 106 LYS A N 1
ATOM 810 C CA . LYS A 1 106 ? -12.396 18.351 2.812 1.00 77.75 106 LYS A CA 1
ATOM 811 C C . LYS A 1 106 ? -11.730 17.568 1.677 1.00 77.75 106 LYS A C 1
ATOM 813 O O . LYS A 1 106 ? -10.932 16.665 1.930 1.00 77.75 106 LYS A O 1
ATOM 818 N N . GLN A 1 107 ? -12.052 17.904 0.428 1.00 80.94 107 GLN A N 1
ATOM 819 C CA . GLN A 1 107 ? -11.430 17.286 -0.745 1.00 80.94 107 GLN A CA 1
ATOM 820 C C . GLN A 1 107 ? -9.963 17.697 -0.875 1.00 80.94 107 GLN A C 1
ATOM 822 O O . GLN A 1 107 ? -9.130 16.846 -1.164 1.00 80.94 107 GLN A O 1
ATOM 827 N N . LEU A 1 108 ? -9.637 18.961 -0.592 1.00 81.62 108 LEU A N 1
ATOM 828 C CA . LEU A 1 108 ? -8.263 19.456 -0.580 1.00 81.62 108 LEU A CA 1
ATOM 829 C C . LEU A 1 108 ? -7.421 18.751 0.492 1.00 81.62 108 LEU A C 1
ATOM 831 O O . LEU A 1 108 ? -6.325 18.284 0.196 1.00 81.62 108 LEU A O 1
ATOM 835 N N . ALA A 1 109 ? -7.951 18.594 1.708 1.00 78.06 109 ALA A N 1
ATOM 836 C CA . ALA A 1 109 ? -7.274 17.852 2.772 1.00 78.06 109 ALA A CA 1
ATOM 837 C C . ALA A 1 109 ? -7.043 16.375 2.396 1.00 78.06 109 ALA A C 1
ATOM 839 O O . ALA A 1 109 ? -5.987 15.813 2.681 1.00 78.06 109 ALA A O 1
ATOM 840 N N . THR A 1 110 ? -8.012 15.749 1.721 1.00 79.75 110 THR A N 1
ATOM 841 C CA . THR A 1 110 ? -7.874 14.371 1.218 1.00 79.75 110 THR A CA 1
ATOM 842 C C . THR A 1 110 ? -6.814 14.281 0.122 1.00 79.75 110 THR A C 1
ATOM 844 O O . THR A 1 110 ? -6.015 13.350 0.117 1.00 79.75 110 THR A O 1
ATOM 847 N N . PHE A 1 111 ? -6.782 15.260 -0.782 1.00 81.31 111 PHE A N 1
ATOM 848 C CA . PHE A 1 111 ? -5.801 15.332 -1.857 1.00 81.31 111 PHE A CA 1
ATOM 849 C C . PHE A 1 111 ? -4.372 15.504 -1.326 1.00 81.31 111 PHE A C 1
ATOM 851 O O . PHE A 1 111 ? -3.490 14.756 -1.724 1.00 81.31 111 PHE A O 1
ATOM 858 N N . ILE A 1 112 ? -4.147 16.414 -0.377 1.00 78.94 112 ILE A N 1
ATOM 859 C CA . ILE A 1 112 ? -2.820 16.616 0.229 1.00 78.94 112 ILE A CA 1
ATOM 860 C C . ILE A 1 112 ? -2.336 15.345 0.939 1.00 78.94 112 ILE A C 1
ATOM 862 O O . ILE A 1 112 ? -1.155 15.010 0.897 1.00 78.94 112 ILE A O 1
ATOM 866 N N . ARG A 1 113 ? -3.252 14.593 1.557 1.00 78.31 113 ARG A N 1
ATOM 867 C CA . ARG A 1 113 ? -2.927 13.296 2.158 1.00 78.31 113 ARG A CA 1
ATOM 868 C C . ARG A 1 113 ? -2.560 12.246 1.109 1.00 78.31 113 ARG A C 1
ATOM 870 O O . ARG A 1 113 ? -1.607 11.509 1.328 1.00 78.31 113 ARG A O 1
ATOM 877 N N . LEU A 1 114 ? -3.291 12.187 -0.007 1.00 81.31 114 LEU A N 1
ATOM 878 C CA . LEU A 1 114 ? -2.946 11.323 -1.141 1.00 81.31 114 LEU A CA 1
ATOM 879 C C . LEU A 1 114 ? -1.552 11.662 -1.678 1.00 81.31 114 LEU A C 1
ATOM 881 O O . LEU A 1 114 ? -0.737 10.767 -1.843 1.00 81.31 114 LEU A O 1
ATOM 885 N N . ASP A 1 115 ? -1.275 12.947 -1.887 1.00 80.44 115 ASP A N 1
ATOM 886 C CA . ASP A 1 115 ? 0.005 13.452 -2.382 1.00 80.44 115 ASP A CA 1
ATOM 887 C C . ASP A 1 115 ? 1.174 13.056 -1.464 1.00 80.44 115 ASP A C 1
ATOM 889 O O . ASP A 1 115 ? 2.178 12.528 -1.933 1.00 80.44 115 ASP A O 1
ATOM 893 N N . ALA A 1 116 ? 1.005 13.182 -0.145 1.00 77.25 116 ALA A N 1
ATOM 894 C CA . ALA A 1 116 ? 2.005 12.737 0.826 1.00 77.25 116 ALA A CA 1
ATOM 895 C C . ALA A 1 116 ? 2.241 11.210 0.823 1.00 77.25 116 ALA A C 1
ATOM 897 O O . ALA A 1 116 ? 3.340 10.755 1.134 1.00 77.25 116 ALA A O 1
ATOM 898 N N . ILE A 1 117 ? 1.230 10.404 0.486 1.00 78.88 117 ILE A N 1
ATOM 899 C CA . ILE A 1 117 ? 1.367 8.943 0.349 1.00 78.88 117 ILE A CA 1
ATOM 900 C C . ILE A 1 117 ? 2.038 8.590 -0.988 1.00 78.88 117 ILE A C 1
ATOM 902 O O . ILE A 1 117 ? 2.859 7.669 -1.050 1.00 78.88 117 ILE A O 1
ATOM 906 N N . GLN A 1 118 ? 1.726 9.339 -2.048 1.00 77.69 118 GLN A N 1
ATOM 907 C CA . GLN A 1 118 ? 2.219 9.109 -3.406 1.00 77.69 118 GLN A CA 1
ATOM 908 C C . GLN A 1 118 ? 3.754 9.188 -3.497 1.00 77.69 118 GLN A C 1
ATOM 910 O O . GLN A 1 118 ? 4.344 8.447 -4.282 1.00 77.69 118 GLN A O 1
ATOM 915 N N . ILE A 1 119 ? 4.409 9.995 -2.644 1.00 71.00 119 ILE A N 1
ATOM 916 C CA . ILE A 1 119 ? 5.881 10.143 -2.597 1.00 71.00 119 ILE A CA 1
ATOM 917 C C . ILE A 1 119 ? 6.599 8.796 -2.506 1.00 71.00 119 ILE A C 1
ATOM 919 O O . ILE A 1 119 ? 7.598 8.572 -3.187 1.00 71.00 119 ILE A O 1
ATOM 923 N N . GLY A 1 120 ? 6.094 7.901 -1.657 1.00 69.62 120 GLY A N 1
ATOM 924 C CA . GLY A 1 120 ? 6.702 6.594 -1.406 1.00 69.62 120 GLY A CA 1
ATOM 925 C C . GLY A 1 120 ? 6.077 5.448 -2.197 1.00 69.62 120 GLY A C 1
ATOM 926 O O . GLY A 1 120 ? 6.506 4.310 -2.037 1.00 69.62 120 GLY A O 1
ATOM 927 N N . THR A 1 121 ? 5.046 5.719 -3.000 1.00 76.19 121 THR A N 1
ATOM 928 C CA . THR A 1 121 ? 4.202 4.688 -3.633 1.00 76.19 121 THR A CA 1
ATOM 929 C C . THR A 1 121 ? 4.025 4.888 -5.139 1.00 76.19 121 THR A C 1
ATOM 931 O O . THR A 1 121 ? 3.153 4.274 -5.748 1.00 76.19 121 THR A O 1
ATOM 934 N N . ASN A 1 122 ? 4.865 5.719 -5.760 1.00 77.50 122 ASN A N 1
ATOM 935 C CA . ASN A 1 122 ? 4.954 5.809 -7.216 1.00 77.50 122 ASN A CA 1
ATOM 936 C C . ASN A 1 122 ? 5.624 4.557 -7.820 1.00 77.50 122 ASN A C 1
ATOM 938 O O . ASN A 1 122 ? 6.310 3.795 -7.127 1.00 77.50 122 ASN A O 1
ATOM 942 N N . LEU A 1 123 ? 5.441 4.337 -9.124 1.00 77.69 123 LEU A N 1
ATOM 943 C CA . LEU A 1 123 ? 5.961 3.159 -9.825 1.00 77.69 123 LEU A CA 1
ATOM 944 C C . LEU A 1 123 ? 7.481 3.040 -9.703 1.00 77.69 123 LEU A C 1
ATOM 946 O O . LEU A 1 123 ? 7.984 1.927 -9.581 1.00 77.69 123 LEU A O 1
ATOM 950 N N . GLY A 1 124 ? 8.209 4.161 -9.686 1.00 75.94 124 GLY A N 1
ATOM 951 C CA . GLY A 1 124 ? 9.661 4.167 -9.492 1.00 75.94 124 GLY A CA 1
ATOM 952 C C . GLY A 1 124 ? 10.091 3.604 -8.138 1.00 75.94 124 GLY A C 1
ATOM 953 O O . GLY A 1 124 ? 10.941 2.715 -8.077 1.00 75.94 124 GLY A O 1
ATOM 954 N N . ALA A 1 125 ? 9.480 4.074 -7.051 1.00 77.81 125 ALA A N 1
ATOM 955 C CA . ALA A 1 125 ? 9.746 3.589 -5.701 1.00 77.81 125 ALA A CA 1
ATOM 956 C C . ALA A 1 125 ? 9.370 2.106 -5.564 1.00 77.81 125 ALA A C 1
ATOM 958 O O . ALA A 1 125 ? 10.131 1.314 -5.000 1.00 77.81 125 ALA A O 1
ATOM 959 N N . ILE A 1 126 ? 8.250 1.694 -6.159 1.00 81.31 126 ILE A N 1
ATOM 960 C CA . ILE A 1 126 ? 7.817 0.294 -6.152 1.00 81.31 126 ILE A CA 1
ATOM 961 C C . ILE A 1 126 ? 8.790 -0.574 -6.941 1.00 81.31 126 ILE A C 1
ATOM 963 O O . ILE A 1 126 ? 9.247 -1.581 -6.424 1.00 81.31 126 ILE A O 1
ATOM 967 N N . ALA A 1 127 ? 9.201 -0.177 -8.144 1.00 77.56 127 ALA A N 1
ATOM 968 C CA . ALA A 1 127 ? 10.128 -0.962 -8.960 1.00 77.56 127 ALA A CA 1
ATOM 969 C C . ALA A 1 127 ? 11.484 -1.213 -8.267 1.00 77.56 127 ALA A C 1
ATOM 971 O O . ALA A 1 127 ? 12.148 -2.205 -8.562 1.00 77.56 127 ALA A O 1
ATOM 972 N N . THR A 1 128 ? 11.897 -0.346 -7.333 1.00 75.94 128 THR A N 1
ATOM 973 C CA . THR A 1 128 ? 13.129 -0.543 -6.541 1.00 75.94 128 THR A CA 1
ATOM 974 C C . THR A 1 128 ? 12.965 -1.470 -5.339 1.00 75.94 128 THR A C 1
ATOM 976 O O . THR A 1 128 ? 13.943 -2.069 -4.894 1.00 75.94 128 THR A O 1
ATOM 979 N N . THR A 1 129 ? 11.752 -1.594 -4.803 1.00 78.25 129 THR A N 1
ATOM 980 C CA . THR A 1 129 ? 11.456 -2.395 -3.603 1.00 78.25 129 THR A CA 1
ATOM 981 C C . THR A 1 129 ? 10.795 -3.732 -3.936 1.00 78.25 129 THR A C 1
ATOM 983 O O . THR A 1 129 ? 10.951 -4.709 -3.200 1.00 78.25 129 THR A O 1
ATOM 986 N N . SER A 1 130 ? 10.099 -3.804 -5.066 1.00 79.25 130 SER A N 1
ATOM 987 C CA . SER A 1 130 ? 9.365 -4.968 -5.533 1.00 79.25 130 SER A CA 1
ATOM 988 C C . SER A 1 130 ? 10.236 -5.915 -6.340 1.00 79.25 130 SER A C 1
ATOM 990 O O . SER A 1 130 ? 10.993 -5.539 -7.232 1.00 79.25 130 SER A O 1
ATOM 992 N N . LEU A 1 131 ? 10.054 -7.204 -6.072 1.00 83.50 131 LEU A N 1
ATOM 993 C CA . LEU A 1 131 ? 10.723 -8.265 -6.807 1.00 83.50 131 LEU A CA 1
ATOM 994 C C . LEU A 1 131 ? 10.082 -8.464 -8.190 1.00 83.50 131 LEU A C 1
ATOM 996 O O . LEU A 1 131 ? 8.877 -8.736 -8.272 1.00 83.50 131 LEU A O 1
ATOM 1000 N N . PHE A 1 132 ? 10.897 -8.438 -9.248 1.00 86.94 132 PHE A N 1
ATOM 1001 C CA . PHE A 1 132 ? 10.497 -8.842 -10.599 1.00 86.94 132 PHE A CA 1
ATOM 1002 C C . PHE A 1 132 ? 9.883 -10.254 -10.600 1.00 86.94 132 PHE A C 1
ATOM 1004 O O . PHE A 1 132 ? 10.364 -11.173 -9.940 1.00 86.94 132 PHE A O 1
ATOM 1011 N N . LEU A 1 133 ? 8.817 -10.471 -11.362 1.00 90.31 133 LEU A N 1
ATOM 1012 C CA . LEU A 1 133 ? 8.277 -11.801 -11.639 1.00 90.31 133 LEU A CA 1
ATOM 1013 C C . LEU A 1 133 ? 9.318 -12.681 -12.336 1.00 90.31 133 LEU A C 1
ATOM 1015 O O . LEU A 1 133 ? 9.431 -13.857 -11.992 1.00 90.31 133 LEU A O 1
ATOM 1019 N N . ALA A 1 134 ? 10.109 -12.106 -13.246 1.00 88.69 134 ALA A N 1
ATOM 1020 C CA . ALA A 1 134 ? 11.184 -12.803 -13.946 1.00 88.69 134 ALA A CA 1
ATOM 1021 C C . ALA A 1 134 ? 12.228 -13.389 -12.981 1.00 88.69 134 ALA A C 1
ATOM 1023 O O . ALA A 1 134 ? 12.741 -14.481 -13.209 1.00 88.69 134 ALA A O 1
ATOM 1024 N N . SER A 1 135 ? 12.490 -12.740 -11.840 1.00 88.94 135 SER A N 1
ATOM 1025 C CA . SER A 1 135 ? 13.500 -13.235 -10.900 1.00 88.94 135 SER A CA 1
ATOM 1026 C C . SER A 1 135 ? 13.073 -14.501 -10.147 1.00 88.94 135 SER A C 1
ATOM 1028 O O . SER A 1 135 ? 13.905 -15.119 -9.490 1.00 88.94 135 SER A O 1
ATOM 1030 N N . ARG A 1 136 ? 11.798 -14.915 -10.220 1.00 89.00 136 ARG A N 1
ATOM 1031 C CA . ARG A 1 136 ? 11.325 -16.177 -9.615 1.00 89.00 136 ARG A CA 1
ATOM 1032 C C . ARG A 1 136 ? 11.915 -17.409 -10.293 1.00 89.00 136 ARG A C 1
ATOM 1034 O O . ARG A 1 136 ? 11.972 -18.475 -9.691 1.00 89.00 136 ARG A O 1
ATOM 1041 N N . THR A 1 137 ? 12.322 -17.260 -11.545 1.00 90.19 137 THR A N 1
ATOM 1042 C CA . THR A 1 137 ? 12.908 -18.311 -12.378 1.00 90.19 137 THR A CA 1
ATOM 1043 C C . THR A 1 137 ? 14.375 -18.016 -12.696 1.00 90.19 137 THR A C 1
ATOM 1045 O O . THR A 1 137 ? 14.942 -18.565 -13.640 1.00 90.19 137 THR A O 1
ATOM 1048 N N . LEU A 1 138 ? 15.006 -17.178 -11.870 1.00 90.25 138 LEU A N 1
ATOM 1049 C CA . LEU A 1 138 ? 16.433 -16.910 -11.903 1.00 90.25 138 LEU A CA 1
ATOM 1050 C C . LEU A 1 138 ? 17.157 -17.815 -10.898 1.00 90.25 138 LEU A C 1
ATOM 1052 O O . LEU A 1 138 ? 16.781 -17.885 -9.728 1.00 90.25 138 LEU A O 1
ATOM 1056 N N . LEU A 1 139 ? 18.229 -18.470 -11.334 1.00 89.06 139 LEU A N 1
ATOM 1057 C CA . LEU A 1 139 ? 19.115 -19.269 -10.493 1.00 89.06 139 LEU A CA 1
ATOM 1058 C C . LEU A 1 139 ? 20.565 -18.851 -10.751 1.00 89.06 139 LEU A C 1
ATOM 1060 O O . LEU A 1 139 ? 21.079 -19.054 -11.844 1.00 89.06 139 LEU A O 1
ATOM 1064 N N . SER A 1 140 ? 21.234 -18.252 -9.762 1.00 86.31 140 SER A N 1
ATOM 1065 C CA . SER A 1 140 ? 22.637 -17.803 -9.874 1.00 86.31 140 SER A CA 1
ATOM 1066 C C . SER A 1 140 ? 22.942 -16.956 -11.127 1.00 86.31 140 SER A C 1
ATOM 1068 O O . SER A 1 140 ? 23.974 -17.137 -11.765 1.00 86.31 140 SER A O 1
ATOM 1070 N N . GLY A 1 141 ? 22.036 -16.042 -11.500 1.00 83.56 141 GLY A N 1
ATOM 1071 C CA . GLY A 1 141 ? 22.173 -15.197 -12.699 1.00 83.56 141 GLY A CA 1
ATOM 1072 C C . GLY A 1 141 ? 21.738 -15.861 -14.014 1.00 83.56 141 GLY A C 1
ATOM 1073 O O . GLY A 1 141 ? 21.742 -15.205 -15.056 1.00 83.56 141 GLY A O 1
ATOM 1074 N N . PHE A 1 142 ? 21.314 -17.128 -13.967 1.00 88.12 142 PHE A N 1
ATOM 1075 C CA . PHE A 1 142 ? 20.748 -17.855 -15.099 1.00 88.12 142 PHE A CA 1
ATOM 1076 C C . PHE A 1 142 ? 19.223 -17.833 -15.065 1.00 88.12 142 PHE A C 1
ATOM 1078 O O . PHE A 1 142 ? 18.590 -18.309 -14.122 1.00 88.12 142 PHE A O 1
ATOM 1085 N N . GLN A 1 143 ? 18.634 -17.321 -16.135 1.00 91.69 143 GLN A N 1
ATOM 1086 C CA . GLN A 1 143 ? 17.217 -17.401 -16.425 1.00 91.69 143 GLN A CA 1
ATOM 1087 C C . GLN A 1 143 ? 16.928 -18.756 -17.091 1.00 91.69 143 GLN A C 1
ATOM 1089 O O . GLN A 1 143 ? 17.156 -18.947 -18.291 1.00 91.69 143 GLN A O 1
ATOM 1094 N N . TRP A 1 144 ? 16.472 -19.724 -16.292 1.00 89.69 144 TRP A N 1
ATOM 1095 C CA . TRP A 1 144 ? 16.277 -21.107 -16.748 1.00 89.69 144 TRP A CA 1
ATOM 1096 C C . TRP A 1 144 ? 14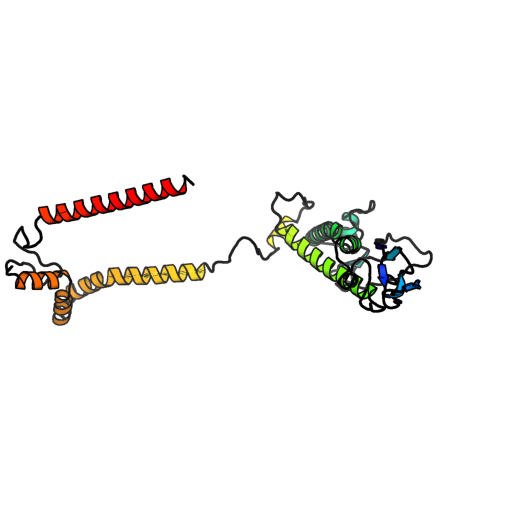.897 -21.354 -17.361 1.00 89.69 144 TRP A C 1
ATOM 1098 O O . TRP A 1 144 ? 14.745 -22.270 -18.160 1.00 89.69 144 TRP A O 1
ATOM 1108 N N . ALA A 1 145 ? 13.892 -20.563 -16.979 1.00 90.62 145 ALA A N 1
ATOM 1109 C CA . ALA A 1 145 ? 12.568 -20.648 -17.580 1.00 90.62 145 ALA A CA 1
ATOM 1110 C C . ALA A 1 145 ? 12.437 -19.645 -18.725 1.00 90.62 145 ALA A C 1
ATOM 1112 O O . ALA A 1 145 ? 12.864 -18.492 -18.588 1.00 90.62 145 ALA A O 1
ATOM 1113 N N . GLU A 1 146 ? 11.777 -20.073 -19.800 1.00 90.50 146 GLU A N 1
ATOM 1114 C CA . GLU A 1 146 ? 11.361 -19.202 -20.895 1.00 90.50 146 GLU A CA 1
ATOM 1115 C C . GLU A 1 146 ? 10.465 -18.078 -20.355 1.00 90.50 146 GLU A C 1
ATOM 1117 O O . GLU A 1 146 ? 9.483 -18.319 -19.644 1.00 90.50 146 GLU A O 1
ATOM 1122 N N . LEU A 1 147 ? 10.826 -16.834 -20.672 1.00 92.50 147 LEU A N 1
ATOM 1123 C CA . LEU A 1 147 ? 10.017 -15.669 -20.339 1.00 92.50 147 LEU A CA 1
ATOM 1124 C C . LEU A 1 147 ? 9.127 -15.309 -21.532 1.00 92.50 147 LEU A C 1
ATOM 1126 O O . LEU A 1 147 ? 9.605 -15.296 -22.667 1.00 92.50 147 LEU A O 1
ATOM 1130 N N . PRO A 1 148 ? 7.858 -14.940 -21.301 1.00 93.06 148 PRO A N 1
ATOM 1131 C CA . PRO A 1 148 ? 6.996 -14.470 -22.372 1.00 93.06 148 PRO A CA 1
ATOM 1132 C C . PRO A 1 148 ? 7.524 -13.158 -22.966 1.00 93.06 148 PRO A C 1
ATOM 1134 O O . PRO A 1 148 ? 8.045 -12.296 -22.259 1.00 93.06 148 PRO A O 1
ATOM 1137 N N . THR A 1 149 ? 7.276 -12.928 -24.256 1.00 92.50 149 THR A N 1
ATOM 1138 C CA . THR A 1 149 ? 7.661 -11.682 -24.954 1.00 92.50 149 THR A CA 1
ATOM 1139 C C . THR A 1 149 ? 6.947 -10.429 -24.430 1.00 92.50 149 THR A C 1
ATOM 1141 O O . THR A 1 149 ? 7.262 -9.307 -24.826 1.00 92.50 149 THR A O 1
ATOM 1144 N N . THR A 1 150 ? 5.934 -10.610 -23.580 1.00 92.62 150 THR A N 1
ATOM 1145 C CA . THR A 1 150 ? 5.182 -9.549 -22.900 1.00 92.62 150 THR A CA 1
ATOM 1146 C C . THR A 1 150 ? 5.491 -9.478 -21.405 1.00 92.62 150 THR A C 1
ATOM 1148 O O . THR A 1 150 ? 4.689 -8.912 -20.660 1.00 92.62 150 THR A O 1
ATOM 1151 N N . GLN A 1 151 ? 6.604 -10.063 -20.949 1.00 92.25 151 GLN A N 1
ATOM 1152 C CA . GLN A 1 151 ? 7.000 -10.083 -19.542 1.00 92.25 151 GLN A CA 1
ATOM 1153 C C . GLN A 1 151 ? 7.004 -8.677 -18.939 1.00 92.25 151 GLN A C 1
ATOM 1155 O O . GLN A 1 151 ? 6.434 -8.482 -17.871 1.00 92.25 151 GLN A O 1
ATOM 1160 N N . TRP A 1 152 ? 7.524 -7.675 -19.652 1.00 88.50 152 TRP A N 1
ATOM 1161 C CA . TRP A 1 152 ? 7.529 -6.282 -19.206 1.00 88.50 152 TRP A CA 1
ATOM 1162 C C . TRP A 1 152 ? 6.139 -5.774 -18.801 1.00 88.50 152 TRP A C 1
ATOM 1164 O O . TRP A 1 152 ? 6.000 -5.087 -17.794 1.00 88.50 152 TRP A O 1
ATOM 1174 N N . ARG A 1 153 ? 5.083 -6.154 -19.535 1.00 91.31 153 ARG A N 1
ATOM 1175 C CA . ARG A 1 153 ? 3.701 -5.751 -19.221 1.00 91.31 153 ARG A CA 1
ATOM 1176 C C . ARG A 1 153 ? 3.204 -6.400 -17.938 1.00 91.31 153 ARG A C 1
ATOM 1178 O O . ARG A 1 153 ? 2.471 -5.765 -17.186 1.00 91.31 153 ARG A O 1
ATOM 1185 N N . LEU A 1 154 ? 3.589 -7.654 -17.705 1.00 92.25 154 LEU A N 1
ATOM 1186 C CA . LEU A 1 154 ? 3.243 -8.381 -16.485 1.00 92.25 154 LEU A CA 1
ATOM 1187 C C . LEU A 1 154 ? 3.926 -7.749 -15.271 1.00 92.25 154 LEU A C 1
ATOM 1189 O O . LEU A 1 154 ? 3.275 -7.570 -14.244 1.00 92.25 154 LEU A O 1
ATOM 1193 N N . GLU A 1 155 ? 5.196 -7.355 -15.413 1.00 90.00 155 GLU A N 1
ATOM 1194 C CA . GLU A 1 155 ? 5.926 -6.628 -14.370 1.00 90.00 155 GLU A CA 1
ATOM 1195 C C . GLU A 1 155 ? 5.239 -5.302 -14.035 1.00 90.00 155 GLU A C 1
ATOM 1197 O O . GLU A 1 155 ? 4.856 -5.088 -12.886 1.00 90.00 155 GLU A O 1
ATOM 1202 N N . LEU A 1 156 ? 4.978 -4.451 -15.039 1.00 88.12 156 LEU A N 1
ATOM 1203 C CA . LEU A 1 156 ? 4.308 -3.167 -14.803 1.00 88.12 156 LEU A CA 1
ATOM 1204 C C . LEU A 1 156 ? 2.918 -3.338 -14.190 1.00 88.12 156 LEU A C 1
ATOM 1206 O O . LEU A 1 156 ? 2.581 -2.629 -13.248 1.00 88.12 156 LEU A O 1
ATOM 1210 N N . SER A 1 157 ? 2.105 -4.267 -14.703 1.00 89.50 157 SER A N 1
ATOM 1211 C CA . SER A 1 157 ? 0.755 -4.495 -14.177 1.00 89.50 157 SER A CA 1
ATOM 1212 C C . SER A 1 157 ? 0.786 -4.906 -12.708 1.00 89.50 157 SER A C 1
ATOM 1214 O O . SER A 1 157 ? -0.098 -4.524 -11.935 1.00 89.50 157 SER A O 1
ATOM 1216 N N . ARG A 1 158 ? 1.790 -5.694 -12.316 1.00 88.88 158 ARG A N 1
ATOM 1217 C CA . ARG A 1 158 ? 1.978 -6.106 -10.932 1.00 88.88 158 ARG A CA 1
ATOM 1218 C C . ARG A 1 158 ? 2.433 -4.939 -10.066 1.00 88.88 158 ARG A C 1
ATOM 1220 O O . ARG A 1 158 ? 1.809 -4.713 -9.037 1.00 88.88 158 ARG A O 1
ATOM 1227 N N . TRP A 1 159 ? 3.457 -4.195 -10.477 1.00 87.25 159 TRP A N 1
ATOM 1228 C CA . TRP A 1 159 ? 3.930 -3.029 -9.724 1.00 87.25 159 TRP A CA 1
ATOM 1229 C C . TRP A 1 159 ? 2.839 -1.980 -9.552 1.00 87.25 159 TRP A C 1
ATOM 1231 O O . TRP A 1 159 ? 2.670 -1.448 -8.464 1.00 87.25 159 TRP A O 1
ATOM 1241 N N . PHE A 1 160 ? 2.029 -1.747 -10.583 1.00 86.00 160 PHE A N 1
ATOM 1242 C CA . PHE A 1 160 ? 0.872 -0.864 -10.489 1.00 86.00 160 PHE A CA 1
ATOM 1243 C C . PHE A 1 160 ? -0.151 -1.361 -9.456 1.00 86.00 160 PHE A C 1
ATOM 1245 O O . PHE A 1 160 ? -0.633 -0.591 -8.628 1.00 86.00 160 PHE A O 1
ATOM 1252 N N . SER A 1 161 ? -0.444 -2.665 -9.457 1.00 88.94 161 SER A N 1
ATOM 1253 C CA . SER A 1 161 ? -1.352 -3.272 -8.473 1.00 88.94 161 SER A CA 1
ATOM 1254 C C . SER A 1 161 ? -0.800 -3.183 -7.046 1.00 88.94 161 SER A C 1
ATOM 1256 O O . SER A 1 161 ? -1.545 -2.883 -6.115 1.00 88.94 161 SER A O 1
ATOM 1258 N N . GLU A 1 162 ? 0.503 -3.416 -6.872 1.00 88.69 162 GLU A N 1
ATOM 1259 C CA . GLU A 1 162 ? 1.198 -3.258 -5.591 1.00 88.69 162 GLU A CA 1
ATOM 1260 C C . GLU A 1 162 ? 1.173 -1.793 -5.132 1.00 88.69 162 GLU A C 1
ATOM 1262 O O . GLU A 1 162 ? 0.879 -1.528 -3.970 1.00 88.69 162 GLU A O 1
ATOM 1267 N N . GLY A 1 163 ? 1.357 -0.834 -6.040 1.00 86.31 163 GLY A N 1
ATOM 1268 C CA . GLY A 1 163 ? 1.262 0.591 -5.730 1.00 86.31 163 GLY A CA 1
ATOM 1269 C C . GLY A 1 163 ? -0.113 1.031 -5.281 1.00 86.31 163 GLY A C 1
ATOM 1270 O O . GLY A 1 163 ? -0.240 1.698 -4.258 1.00 86.31 163 GLY A O 1
ATOM 1271 N N . LEU A 1 164 ? -1.164 0.586 -5.969 1.00 86.06 164 LEU A N 1
ATOM 1272 C CA . LEU A 1 164 ? -2.535 0.838 -5.531 1.00 86.06 164 LEU A CA 1
ATOM 1273 C C . LEU A 1 164 ? -2.808 0.250 -4.142 1.00 86.06 164 LEU A C 1
ATOM 1275 O O . LEU A 1 164 ? -3.463 0.897 -3.322 1.00 86.06 164 LEU A O 1
ATOM 1279 N N . ALA A 1 165 ? -2.297 -0.950 -3.858 1.00 88.44 165 ALA A N 1
ATOM 1280 C CA . ALA A 1 165 ? -2.423 -1.562 -2.540 1.00 88.44 165 ALA A CA 1
ATOM 1281 C C . ALA A 1 165 ? -1.668 -0.761 -1.465 1.00 88.44 165 ALA A C 1
ATOM 1283 O O . ALA A 1 165 ? -2.210 -0.526 -0.385 1.00 88.44 165 ALA A O 1
ATOM 1284 N N . LEU A 1 166 ? -0.460 -0.279 -1.769 1.00 85.62 166 LEU A N 1
ATOM 1285 C CA . LEU A 1 166 ? 0.324 0.561 -0.863 1.00 85.62 166 LEU A CA 1
ATOM 1286 C C . LEU A 1 166 ? -0.320 1.928 -0.631 1.00 85.62 166 LEU A C 1
ATOM 1288 O O . LEU A 1 166 ? -0.297 2.413 0.494 1.00 85.62 166 LEU A O 1
ATOM 1292 N N . ILE A 1 167 ? -0.954 2.529 -1.639 1.00 85.25 167 ILE A N 1
ATOM 1293 C CA . ILE A 1 167 ? -1.732 3.762 -1.462 1.00 85.25 167 ILE A CA 1
ATOM 1294 C C . ILE A 1 167 ? -2.898 3.506 -0.502 1.00 85.25 167 ILE A C 1
ATOM 1296 O O . ILE A 1 167 ? -3.092 4.256 0.457 1.00 85.25 167 ILE A O 1
ATOM 1300 N N . GLN A 1 168 ? -3.659 2.426 -0.715 1.00 86.38 168 GLN A N 1
ATOM 1301 C CA . GLN A 1 168 ? -4.764 2.041 0.171 1.00 86.38 168 GLN A CA 1
ATOM 1302 C C . GLN A 1 168 ? -4.286 1.811 1.607 1.00 86.38 168 GLN A C 1
ATOM 1304 O O . GLN A 1 168 ? -4.917 2.291 2.552 1.00 86.38 168 GLN A O 1
ATOM 1309 N N . GLN A 1 169 ? -3.158 1.120 1.769 1.00 83.12 169 GLN A N 1
ATOM 1310 C CA . GLN A 1 169 ? -2.536 0.910 3.068 1.00 83.12 169 GLN A CA 1
ATOM 1311 C C . GLN A 1 169 ? -2.057 2.233 3.677 1.00 83.12 169 GLN A C 1
ATOM 1313 O O . GLN A 1 169 ? -2.335 2.493 4.841 1.00 83.12 169 GLN A O 1
ATOM 1318 N N . GLY A 1 170 ? -1.447 3.123 2.896 1.00 80.12 170 GLY A N 1
ATOM 1319 C CA . GLY A 1 170 ? -0.994 4.435 3.351 1.00 80.12 170 GLY A CA 1
ATOM 1320 C C . GLY A 1 170 ? -2.129 5.286 3.918 1.00 80.12 170 GLY A C 1
ATOM 1321 O O . GLY A 1 170 ? -1.939 5.978 4.919 1.00 80.12 170 GLY A O 1
ATOM 1322 N N . PHE A 1 171 ? -3.341 5.200 3.358 1.00 79.25 171 PHE A N 1
ATOM 1323 C CA . PHE A 1 171 ? -4.528 5.860 3.921 1.00 79.25 171 PHE A CA 1
ATOM 1324 C C . PHE A 1 171 ? -4.960 5.285 5.270 1.00 79.25 171 PHE A C 1
ATOM 1326 O O . PHE A 1 171 ? -5.441 6.032 6.127 1.00 79.25 171 PHE A O 1
ATOM 1333 N N . VAL A 1 172 ? -4.815 3.974 5.448 1.00 79.25 172 VAL A N 1
ATOM 1334 C CA . VAL A 1 172 ? -5.091 3.284 6.710 1.00 79.25 172 VAL A CA 1
ATOM 1335 C C . VAL A 1 172 ? -4.039 3.664 7.745 1.00 79.25 172 VAL A C 1
ATOM 1337 O O . VAL A 1 172 ? -4.398 4.165 8.808 1.00 79.25 172 VAL A O 1
ATOM 1340 N N . ASP A 1 173 ? -2.761 3.543 7.393 1.00 75.62 173 ASP A N 1
ATOM 1341 C CA . ASP A 1 173 ? -1.630 3.814 8.276 1.00 75.62 173 ASP A CA 1
ATOM 1342 C C . ASP A 1 173 ? -1.654 5.265 8.756 1.00 75.62 173 ASP A C 1
ATOM 1344 O O . ASP A 1 173 ? -1.582 5.534 9.950 1.00 75.62 173 ASP A O 1
ATOM 1348 N N . SER A 1 174 ? -1.903 6.217 7.858 1.00 72.06 174 SER A N 1
ATOM 1349 C CA . SER A 1 174 ? -2.048 7.632 8.228 1.00 72.06 174 SER A CA 1
ATOM 1350 C C . SER A 1 174 ? -3.220 7.928 9.180 1.00 72.06 174 SER A C 1
ATOM 1352 O O . SER A 1 174 ? -3.281 9.019 9.738 1.00 72.06 174 SER A O 1
ATOM 1354 N N . ALA A 1 175 ? -4.172 7.006 9.355 1.00 69.88 175 ALA A N 1
ATOM 1355 C CA . ALA A 1 175 ? -5.279 7.146 10.306 1.00 69.88 175 ALA A CA 1
ATOM 1356 C C . ALA A 1 175 ? -5.015 6.439 11.637 1.00 69.88 175 ALA A C 1
ATOM 1358 O O . ALA A 1 175 ? -5.632 6.779 12.643 1.00 69.88 175 ALA A O 1
ATOM 1359 N N . THR A 1 176 ? -4.154 5.421 11.628 1.00 66.69 176 THR A N 1
ATOM 1360 C CA . THR A 1 176 ? -3.879 4.554 12.780 1.00 66.69 176 THR A CA 1
ATOM 1361 C C . THR A 1 176 ? -2.532 4.829 13.435 1.00 66.69 176 THR A C 1
ATOM 1363 O O . THR A 1 176 ? -2.287 4.330 14.532 1.00 66.69 176 THR A O 1
ATOM 1366 N N . VAL A 1 177 ? -1.642 5.573 12.773 1.00 61.09 177 VAL A N 1
ATOM 1367 C CA . VAL A 1 177 ? -0.301 5.874 13.277 1.00 61.09 177 VAL A CA 1
ATOM 1368 C C . VAL A 1 177 ? -0.389 6.679 14.577 1.00 61.09 177 VAL A C 1
ATOM 1370 O O . VAL A 1 177 ? -0.953 7.768 14.640 1.00 61.09 177 VAL A O 1
ATOM 1373 N N . SER A 1 178 ? 0.187 6.085 15.623 1.00 52.16 178 SER A N 1
ATOM 1374 C CA . SER A 1 178 ? 0.454 6.693 16.925 1.00 52.16 178 SER A CA 1
ATOM 1375 C C . SER A 1 178 ? 1.584 7.723 16.807 1.00 52.16 178 SER A C 1
ATOM 1377 O O . SER A 1 178 ? 2.498 7.539 16.003 1.00 52.16 178 SER A O 1
ATOM 1379 N N . GLU A 1 179 ? 1.542 8.767 17.643 1.00 52.69 179 GLU A N 1
ATOM 1380 C CA . GLU A 1 179 ? 2.465 9.920 17.703 1.00 52.69 179 GLU A CA 1
ATOM 1381 C C . GLU A 1 179 ? 3.978 9.592 17.685 1.00 52.69 179 GLU A C 1
ATOM 1383 O O . GLU A 1 179 ? 4.788 10.487 17.464 1.00 52.69 179 GLU A O 1
ATOM 1388 N N . ASN A 1 180 ? 4.382 8.331 17.871 1.00 47.75 180 ASN A N 1
ATOM 1389 C CA . ASN A 1 180 ? 5.784 7.914 17.964 1.00 47.75 180 ASN A CA 1
ATOM 1390 C C . ASN A 1 180 ? 6.459 7.522 16.637 1.00 47.75 180 ASN A C 1
ATOM 1392 O O . ASN A 1 180 ? 7.677 7.339 16.621 1.00 47.75 180 ASN A O 1
ATOM 1396 N N . ASN A 1 181 ? 5.728 7.400 15.526 1.00 46.66 181 ASN A N 1
ATOM 1397 C CA . ASN A 1 181 ? 6.342 7.143 14.219 1.00 46.66 181 ASN A CA 1
ATOM 1398 C C . ASN A 1 181 ? 6.423 8.471 13.465 1.00 46.66 181 ASN A C 1
ATOM 1400 O O . ASN A 1 181 ? 5.390 8.992 13.062 1.00 46.66 181 ASN A O 1
ATOM 1404 N N . GLY A 1 182 ? 7.634 9.016 13.299 1.00 44.69 182 GLY A N 1
ATOM 1405 C CA . GLY A 1 182 ? 7.947 10.379 12.825 1.00 44.69 182 GLY A CA 1
ATOM 1406 C C . GLY A 1 182 ? 7.492 10.787 11.413 1.00 44.69 182 GLY A C 1
ATOM 1407 O O . GLY A 1 182 ? 8.129 11.628 10.784 1.00 44.69 182 GLY A O 1
ATOM 1408 N N . VAL A 1 183 ? 6.400 10.224 10.899 1.00 49.22 183 VAL A N 1
ATOM 1409 C CA . VAL A 1 183 ? 5.699 10.687 9.703 1.00 49.22 183 VAL A CA 1
ATOM 1410 C C . VAL A 1 183 ? 4.691 11.757 10.130 1.00 49.22 183 VAL A C 1
ATOM 1412 O O . VAL A 1 183 ? 3.514 11.488 10.369 1.00 49.22 183 VAL A O 1
ATOM 1415 N N . HIS A 1 184 ? 5.164 12.997 10.248 1.00 51.88 184 HIS A N 1
ATOM 1416 C CA . HIS A 1 184 ? 4.290 14.150 10.436 1.00 51.88 184 HIS A CA 1
ATOM 1417 C C . HIS A 1 184 ? 3.597 14.479 9.114 1.00 51.88 184 HIS A C 1
ATOM 1419 O O . HIS A 1 184 ? 4.161 15.134 8.241 1.00 51.88 184 HIS A O 1
ATOM 1425 N N . LEU A 1 185 ? 2.355 14.024 8.965 1.00 55.59 185 LEU A N 1
ATOM 1426 C CA . LEU A 1 185 ? 1.486 14.523 7.905 1.00 55.59 185 LEU A CA 1
ATOM 1427 C C . LEU A 1 185 ? 1.185 16.003 8.188 1.00 55.59 185 LEU A C 1
ATOM 1429 O O . LEU A 1 185 ? 0.894 16.345 9.339 1.00 55.59 185 LEU A O 1
ATOM 1433 N N . PRO A 1 186 ? 1.239 16.890 7.181 1.00 54.19 186 PRO A N 1
ATOM 1434 C CA . PRO A 1 186 ? 0.929 18.298 7.383 1.00 54.19 186 PRO A CA 1
ATOM 1435 C C . PRO A 1 186 ? -0.504 18.444 7.917 1.00 54.19 186 PRO A C 1
ATOM 1437 O O . PRO A 1 186 ? -1.478 18.105 7.240 1.00 54.19 186 PRO A O 1
ATOM 1440 N N . GLN A 1 187 ? -0.637 18.928 9.156 1.00 51.53 187 GLN A N 1
ATOM 1441 C CA . GLN A 1 187 ? -1.932 19.237 9.759 1.00 51.53 187 GLN A CA 1
ATOM 1442 C C . GLN A 1 187 ? -2.544 20.441 9.039 1.00 51.53 187 GLN A C 1
ATOM 1444 O O . GLN A 1 187 ? -2.153 21.584 9.261 1.00 51.53 187 GLN A O 1
ATOM 1449 N N . LEU A 1 188 ? -3.524 20.181 8.176 1.00 54.56 188 LEU A N 1
ATOM 1450 C CA . LEU A 1 188 ? -4.370 21.217 7.591 1.00 54.56 188 LEU A CA 1
ATOM 1451 C C . LEU A 1 188 ? -5.653 21.413 8.404 1.00 54.56 188 LEU A C 1
ATOM 1453 O O . LEU A 1 188 ? -6.210 20.464 8.970 1.00 54.56 188 LEU A O 1
ATOM 1457 N N . SER A 1 189 ? -6.181 22.636 8.383 1.00 47.56 189 SER A N 1
ATOM 1458 C CA . SER A 1 189 ? -7.536 22.939 8.847 1.00 47.56 189 SER A CA 1
ATOM 1459 C C . SER A 1 189 ? -8.555 22.082 8.082 1.00 47.56 189 SER A C 1
ATOM 1461 O O . SER A 1 189 ? -8.569 22.084 6.853 1.00 47.56 189 SER A O 1
ATOM 1463 N N . GLY A 1 190 ? -9.384 21.319 8.802 1.00 52.31 190 GLY A N 1
ATOM 1464 C CA . GLY A 1 190 ? -10.377 20.400 8.223 1.00 52.31 190 GLY A CA 1
ATOM 1465 C C . GLY A 1 190 ? -10.015 18.909 8.299 1.00 52.31 190 GLY A C 1
ATOM 1466 O O . GLY A 1 190 ? -10.881 18.062 8.078 1.00 52.31 190 GLY A O 1
ATOM 1467 N N . THR A 1 191 ? -8.782 18.567 8.688 1.00 58.31 191 THR A N 1
ATOM 1468 C CA . THR A 1 191 ? -8.358 17.173 8.935 1.00 58.31 191 THR A CA 1
ATOM 1469 C C . THR A 1 191 ? -9.115 16.516 10.098 1.00 58.31 191 THR A C 1
ATOM 1471 O O . THR A 1 191 ? -9.462 15.338 10.015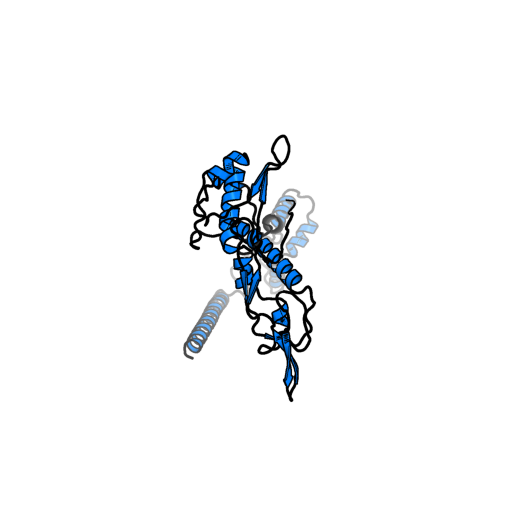 1.00 58.31 191 THR A O 1
ATOM 1474 N N . GLU A 1 192 ? -9.474 17.285 11.130 1.00 60.47 192 GLU A N 1
ATOM 1475 C CA . GLU A 1 192 ? -10.270 16.824 12.279 1.00 60.47 192 GLU A CA 1
ATOM 1476 C C . GLU A 1 192 ? -11.651 16.291 11.855 1.00 60.47 192 GLU A C 1
ATOM 1478 O O . GLU A 1 192 ? -12.094 15.225 12.291 1.00 60.47 192 GLU A O 1
ATOM 1483 N N . ALA A 1 193 ? -12.312 16.987 10.923 1.00 59.91 193 ALA A N 1
ATOM 1484 C CA . ALA A 1 193 ? -13.603 16.563 10.391 1.00 59.91 193 ALA A CA 1
ATOM 1485 C C . ALA A 1 193 ? -13.493 15.267 9.573 1.00 59.91 193 ALA A C 1
ATOM 1487 O O . ALA A 1 193 ? -14.423 14.457 9.592 1.00 59.91 193 ALA A O 1
ATOM 1488 N N . SER A 1 194 ? -12.375 15.059 8.873 1.00 62.06 194 SER A N 1
ATOM 1489 C CA . SER A 1 194 ? -12.101 13.821 8.137 1.00 62.06 194 SER A CA 1
ATOM 1490 C C . SER A 1 194 ? -11.810 12.651 9.079 1.00 62.06 194 SER A C 1
ATOM 1492 O O . SER A 1 194 ? -12.317 11.558 8.845 1.00 62.06 194 SER A O 1
ATOM 1494 N N . CYS A 1 195 ? -11.094 12.887 10.185 1.00 65.62 195 CYS A N 1
ATOM 1495 C CA . CYS A 1 195 ? -10.815 11.869 11.203 1.00 65.62 195 CYS A CA 1
ATOM 1496 C C . CYS A 1 195 ? -12.108 11.303 11.815 1.00 65.62 195 CYS A C 1
ATOM 1498 O O . CYS A 1 195 ? -12.284 10.090 11.893 1.00 65.62 195 CYS A O 1
ATOM 1500 N N . LYS A 1 196 ? -13.087 12.167 12.126 1.00 65.69 196 LYS A N 1
ATOM 1501 C CA . LYS A 1 196 ? -14.384 11.744 12.689 1.00 65.69 196 LYS A CA 1
ATOM 1502 C C . LYS A 1 196 ? -15.190 10.805 11.778 1.00 65.69 196 LYS A C 1
ATOM 1504 O O . LYS A 1 196 ? -16.017 10.042 12.270 1.00 65.69 196 LYS A O 1
ATOM 1509 N N . HIS A 1 197 ? -14.981 10.872 10.463 1.00 66.19 197 HIS A N 1
ATOM 1510 C CA . HIS A 1 197 ? -15.709 10.061 9.481 1.00 66.19 197 HIS A CA 1
ATOM 1511 C C . HIS A 1 197 ? -14.879 8.894 8.927 1.00 66.19 197 HIS A C 1
ATOM 1513 O O . HIS A 1 197 ? -15.395 8.113 8.126 1.00 66.19 197 HIS A O 1
ATOM 1519 N N . GLN A 1 198 ? -13.614 8.752 9.334 1.00 66.19 198 GLN A N 1
ATOM 1520 C CA . GLN A 1 198 ? -12.747 7.681 8.864 1.00 66.19 198 GLN A CA 1
ATOM 1521 C C . GLN A 1 198 ? -12.911 6.446 9.758 1.00 66.19 198 GLN A C 1
ATOM 1523 O O . GLN A 1 198 ? -12.416 6.391 10.878 1.00 66.19 198 GLN A O 1
ATOM 1528 N N . ILE A 1 199 ? -13.619 5.435 9.252 1.00 66.88 199 ILE A N 1
ATOM 1529 C CA . ILE A 1 199 ? -13.774 4.148 9.935 1.00 66.88 199 ILE A CA 1
ATOM 1530 C C . ILE A 1 199 ? -12.691 3.208 9.416 1.00 66.88 199 ILE A C 1
ATOM 1532 O O . ILE A 1 199 ? -12.720 2.797 8.257 1.00 66.88 199 ILE A O 1
ATOM 1536 N N . VAL A 1 200 ? -11.746 2.848 10.280 1.00 65.94 200 VAL A N 1
ATOM 1537 C CA . VAL A 1 200 ? -10.694 1.876 9.970 1.00 65.94 200 VAL A CA 1
ATOM 1538 C C . VAL A 1 200 ? -10.902 0.624 10.807 1.00 65.94 200 VAL A C 1
ATOM 1540 O O . VAL A 1 200 ? -11.220 0.692 11.995 1.00 65.94 200 VAL A O 1
ATOM 1543 N N . ARG A 1 201 ? -10.719 -0.546 10.190 1.00 61.84 201 ARG A N 1
ATOM 1544 C CA . ARG A 1 201 ? -10.677 -1.812 10.922 1.00 61.84 201 ARG A CA 1
ATOM 1545 C C . ARG A 1 201 ? -9.382 -1.874 11.728 1.00 61.84 201 ARG A C 1
ATOM 1547 O O . ARG A 1 201 ? -8.312 -2.060 11.163 1.00 61.84 201 ARG A O 1
ATOM 1554 N N . ASN A 1 202 ? -9.489 -1.738 13.045 1.00 59.56 202 ASN A N 1
ATOM 1555 C CA . ASN A 1 202 ? -8.372 -1.972 13.951 1.00 59.56 202 ASN A CA 1
ATOM 1556 C C . ASN A 1 202 ? -8.139 -3.490 14.075 1.00 59.56 202 ASN A C 1
ATOM 1558 O O . ASN A 1 202 ? -8.964 -4.196 14.653 1.00 59.56 202 ASN A O 1
ATOM 1562 N N . LEU A 1 203 ? -7.054 -3.992 13.480 1.00 58.03 203 LEU A N 1
ATOM 1563 C CA . LEU A 1 203 ? -6.697 -5.417 13.486 1.00 58.03 203 LEU A CA 1
ATOM 1564 C C . LEU A 1 203 ? -5.895 -5.833 14.732 1.00 58.03 203 LEU A C 1
ATOM 1566 O O . LEU A 1 203 ? -5.793 -7.026 15.004 1.00 58.03 203 LEU A O 1
ATOM 1570 N N . THR A 1 204 ? -5.324 -4.884 15.482 1.00 59.03 204 THR A N 1
ATOM 1571 C CA . THR A 1 204 ? -4.226 -5.160 16.425 1.00 59.03 204 THR A CA 1
ATOM 1572 C C . THR A 1 204 ? -4.538 -4.943 17.904 1.00 59.03 204 THR A C 1
ATOM 1574 O O . THR A 1 204 ? -3.711 -5.338 18.719 1.00 59.03 204 THR A O 1
ATOM 1577 N N . GLY A 1 205 ? -5.682 -4.373 18.303 1.00 56.84 205 GLY A N 1
ATOM 1578 C CA . GLY A 1 205 ? -5.841 -4.005 19.725 1.00 56.84 205 GLY A CA 1
ATOM 1579 C C . GLY A 1 205 ? -7.206 -4.153 20.380 1.00 56.84 205 GLY A C 1
ATOM 1580 O O . GLY A 1 205 ? -7.281 -4.116 21.603 1.00 56.84 205 GLY A O 1
ATOM 1581 N N . LEU A 1 206 ? -8.287 -4.335 19.628 1.00 54.19 206 LEU A N 1
ATOM 1582 C CA . LEU A 1 206 ? -9.615 -4.477 20.220 1.00 54.19 206 LEU A CA 1
ATOM 1583 C C . LEU A 1 206 ? -10.275 -5.704 19.609 1.00 54.19 206 LEU A C 1
ATOM 1585 O O . LEU A 1 206 ? -10.898 -5.634 18.551 1.00 54.19 206 LEU A O 1
ATOM 1589 N N . GLN A 1 207 ? -10.130 -6.850 20.282 1.00 54.12 207 GLN A N 1
ATOM 1590 C CA . GLN A 1 207 ? -11.096 -7.923 20.092 1.00 54.12 207 GLN A CA 1
ATOM 1591 C C . GLN A 1 207 ? -12.464 -7.303 20.376 1.00 54.12 207 GLN A C 1
ATOM 1593 O O . GLN A 1 207 ? -12.719 -6.834 21.484 1.00 54.12 207 GLN A O 1
ATOM 1598 N N . ASN A 1 208 ? -13.314 -7.235 19.350 1.00 58.28 208 ASN A N 1
ATOM 1599 C CA . ASN A 1 208 ? -14.709 -6.848 19.500 1.00 58.28 208 ASN A CA 1
ATOM 1600 C C . ASN A 1 208 ? -15.392 -7.942 20.321 1.00 58.28 208 ASN A C 1
ATOM 1602 O O . ASN A 1 208 ? -16.036 -8.840 19.781 1.00 58.28 208 ASN A O 1
ATOM 1606 N N . PHE A 1 209 ? -15.192 -7.913 21.636 1.00 65.31 209 PHE A N 1
ATOM 1607 C CA . PHE A 1 209 ? -15.963 -8.727 22.545 1.00 65.31 209 PHE A CA 1
ATOM 1608 C C . PHE A 1 209 ? -17.406 -8.291 22.377 1.00 65.31 209 PHE A C 1
ATOM 1610 O O . PHE A 1 209 ? -17.732 -7.105 22.453 1.00 65.31 209 PHE A O 1
ATOM 1617 N N . ASN A 1 210 ? -18.276 -9.254 22.106 1.00 80.38 210 ASN A N 1
ATOM 1618 C CA . ASN A 1 210 ? -19.697 -8.994 22.072 1.00 80.38 210 ASN A CA 1
ATOM 1619 C C . ASN A 1 210 ? -20.154 -8.701 23.511 1.00 80.38 210 ASN A C 1
ATOM 1621 O O . ASN A 1 210 ? -20.541 -9.608 24.246 1.00 80.38 210 ASN A O 1
ATOM 1625 N N . ILE A 1 211 ? -20.059 -7.432 23.923 1.00 85.44 211 ILE A N 1
ATOM 1626 C CA . ILE A 1 211 ? -20.429 -6.954 25.264 1.00 85.44 211 ILE A CA 1
ATOM 1627 C C . ILE A 1 211 ? -21.864 -7.375 25.586 1.00 85.44 211 ILE A C 1
ATOM 1629 O O . ILE A 1 211 ? -22.152 -7.774 26.709 1.00 85.44 211 ILE A O 1
ATOM 1633 N N . LEU A 1 212 ? -22.747 -7.380 24.586 1.00 87.25 212 LEU A N 1
ATOM 1634 C CA . LEU A 1 212 ? -24.126 -7.828 24.738 1.00 87.25 212 LEU A CA 1
ATOM 1635 C C . LEU A 1 212 ? -24.209 -9.315 25.120 1.00 87.25 212 LEU A C 1
ATOM 1637 O O . LEU A 1 212 ? -24.984 -9.660 26.006 1.00 87.25 212 LEU A O 1
ATOM 1641 N N . ALA A 1 213 ? -23.375 -10.184 24.544 1.00 89.38 213 ALA A N 1
ATOM 1642 C CA . ALA A 1 213 ? -23.319 -11.593 24.943 1.00 89.38 213 ALA A CA 1
ATOM 1643 C C . ALA A 1 213 ? -22.823 -11.765 26.390 1.00 89.38 213 ALA A C 1
ATOM 1645 O O . ALA A 1 213 ? -23.407 -12.536 27.149 1.00 89.38 213 ALA A O 1
ATOM 1646 N N . ILE A 1 214 ? -21.796 -11.010 26.795 1.00 91.81 214 ILE A N 1
ATOM 1647 C CA . ILE A 1 214 ? -21.267 -11.038 28.170 1.00 91.81 214 ILE A CA 1
ATOM 1648 C C . ILE A 1 214 ? -22.335 -10.573 29.169 1.00 91.81 214 ILE A C 1
ATOM 1650 O O . ILE A 1 214 ? -22.551 -11.223 30.191 1.00 91.81 214 ILE A O 1
ATOM 1654 N N . VAL A 1 215 ? -23.044 -9.486 28.855 1.00 95.31 215 VAL A N 1
ATOM 1655 C CA . VAL A 1 215 ? -24.130 -8.958 29.691 1.00 95.31 215 VAL A CA 1
ATOM 1656 C C . VAL A 1 215 ? -25.272 -9.968 29.806 1.00 95.31 215 VAL A C 1
ATOM 1658 O O . VAL A 1 215 ? -25.759 -10.193 30.909 1.00 95.31 215 VAL A O 1
ATOM 1661 N N . ILE A 1 216 ? -25.668 -10.630 28.713 1.00 95.25 216 ILE A N 1
ATOM 1662 C CA . ILE A 1 216 ? -26.727 -11.652 28.742 1.00 95.25 216 ILE A CA 1
ATOM 1663 C C . ILE A 1 216 ? -26.346 -12.813 29.663 1.00 95.25 216 ILE A C 1
ATOM 1665 O O . ILE A 1 216 ? -27.162 -13.218 30.489 1.00 95.25 216 ILE A O 1
ATOM 1669 N N . VAL A 1 217 ? -25.117 -13.328 29.560 1.00 95.94 217 VAL A N 1
ATOM 1670 C CA . VAL A 1 217 ? -24.658 -14.439 30.408 1.00 95.94 217 VAL A CA 1
ATOM 1671 C C . VAL A 1 217 ? -24.606 -14.022 31.882 1.00 95.94 217 VAL A C 1
ATOM 1673 O O . VAL A 1 217 ? -25.072 -14.773 32.736 1.00 95.94 217 VAL A O 1
ATOM 1676 N N . LEU A 1 218 ? -24.120 -12.815 32.191 1.00 96.06 218 LEU A N 1
ATOM 1677 C CA . LEU A 1 218 ? -24.088 -12.289 33.563 1.00 96.06 218 LEU A CA 1
ATOM 1678 C C . LEU A 1 218 ? -25.488 -12.081 34.151 1.00 96.06 218 LEU A C 1
ATOM 1680 O O . LEU A 1 218 ? -25.744 -12.445 35.299 1.00 96.06 218 LEU A O 1
ATOM 1684 N N . VAL A 1 219 ? -26.408 -11.513 33.374 1.00 97.00 219 VAL A N 1
ATOM 1685 C CA . VAL A 1 219 ? -27.778 -11.252 33.828 1.00 97.00 219 VAL A CA 1
ATOM 1686 C C . VAL A 1 219 ? -28.542 -12.564 33.996 1.00 97.00 219 VAL A C 1
ATOM 1688 O O . VAL A 1 219 ? -29.113 -12.797 35.055 1.00 97.00 219 VAL A O 1
ATOM 1691 N N . LEU A 1 220 ? -28.506 -13.467 33.014 1.00 97.06 220 LEU A N 1
ATOM 1692 C CA . LEU A 1 220 ? -29.191 -14.758 33.128 1.00 97.06 220 LEU A CA 1
ATOM 1693 C C . LEU A 1 220 ? -28.594 -15.617 34.248 1.00 97.06 220 LEU A C 1
ATOM 1695 O O . LEU A 1 220 ? -29.341 -16.203 35.030 1.00 97.06 220 LEU A O 1
ATOM 1699 N N . GLY A 1 221 ? -27.265 -15.648 34.372 1.00 97.00 221 GLY A N 1
ATOM 1700 C CA . GLY A 1 221 ? -26.584 -16.368 35.445 1.00 97.00 221 GLY A CA 1
ATOM 1701 C C . GLY A 1 221 ? -26.934 -15.821 36.829 1.00 97.00 221 GLY A C 1
ATOM 1702 O O . GLY A 1 221 ? -27.273 -16.593 37.724 1.00 97.00 221 GLY A O 1
ATOM 1703 N N . SER A 1 222 ? -26.930 -14.496 37.005 1.00 96.06 222 SER A N 1
ATOM 1704 C CA . SER A 1 222 ? -27.316 -13.883 38.284 1.00 96.06 222 SER A CA 1
ATOM 1705 C C . SER A 1 222 ? -28.786 -14.130 38.633 1.00 96.06 222 SER A C 1
ATOM 1707 O O . SER A 1 222 ? -29.076 -14.439 39.786 1.00 96.06 222 SER A O 1
ATOM 1709 N N . ILE A 1 223 ? -29.703 -14.099 37.658 1.00 96.19 223 ILE A N 1
ATOM 1710 C CA . ILE A 1 223 ? -31.119 -14.440 37.876 1.00 96.19 223 ILE A CA 1
ATOM 1711 C C . ILE A 1 223 ? -31.266 -15.884 38.367 1.00 96.19 223 ILE A C 1
ATOM 1713 O O . ILE A 1 223 ? -31.978 -16.117 39.340 1.00 96.19 223 ILE A O 1
ATOM 1717 N N . ILE A 1 224 ? -30.577 -16.849 37.747 1.00 95.75 224 ILE A N 1
ATOM 1718 C CA . ILE A 1 224 ? -30.639 -18.263 38.156 1.00 95.75 224 ILE A CA 1
ATOM 1719 C C . ILE A 1 224 ? -30.113 -18.447 39.585 1.00 95.75 224 ILE A C 1
ATOM 1721 O O . ILE A 1 224 ? -30.746 -19.139 40.380 1.00 95.75 224 ILE A O 1
ATOM 1725 N N . ILE A 1 225 ? -28.997 -17.799 39.936 1.00 95.19 225 ILE A N 1
ATOM 1726 C CA . ILE A 1 225 ? -28.424 -17.868 41.290 1.00 95.19 225 ILE A CA 1
ATOM 1727 C C . ILE A 1 225 ? -29.385 -17.257 42.316 1.00 95.19 225 ILE A C 1
ATOM 1729 O O . ILE A 1 225 ? -29.663 -17.872 43.343 1.00 95.19 225 ILE A O 1
ATOM 1733 N N . VAL A 1 226 ? -29.934 -16.071 42.036 1.00 95.06 226 VAL A N 1
ATOM 1734 C CA . VAL A 1 226 ? -30.886 -15.403 42.937 1.00 95.06 226 VAL A CA 1
ATOM 1735 C C . VAL A 1 226 ? -32.157 -16.234 43.102 1.00 95.06 226 VAL A C 1
ATOM 1737 O O . VAL A 1 226 ? -32.639 -16.386 44.223 1.00 95.06 226 VAL A O 1
ATOM 1740 N N . LEU A 1 227 ? -32.683 -16.822 42.025 1.00 91.75 227 LEU A N 1
ATOM 1741 C CA . LEU A 1 227 ? -33.827 -17.732 42.099 1.00 91.75 227 LEU A C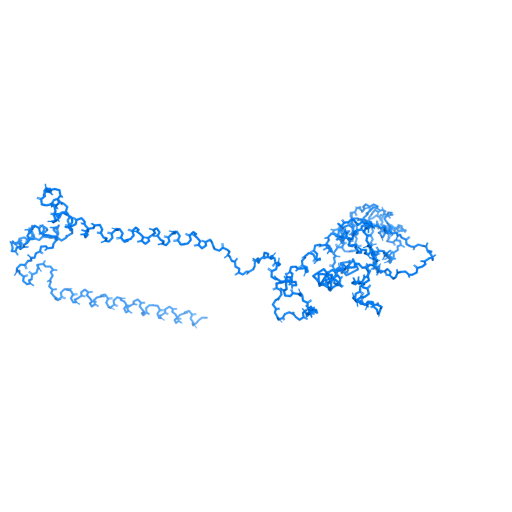A 1
ATOM 1742 C C . LEU A 1 227 ? -33.501 -18.960 42.953 1.00 91.75 227 LEU A C 1
ATOM 1744 O O . LEU A 1 227 ? -34.284 -19.292 43.835 1.00 91.75 227 LEU A O 1
ATOM 1748 N N . GLY A 1 228 ? -32.334 -19.579 42.763 1.00 90.38 228 GLY A N 1
ATOM 1749 C CA . GLY A 1 228 ? -31.903 -20.730 43.559 1.00 90.38 228 GLY A CA 1
ATOM 1750 C C . GLY A 1 228 ? -31.788 -20.424 45.055 1.00 90.38 228 GLY A C 1
ATOM 1751 O O . GLY A 1 228 ? -32.208 -21.227 45.875 1.00 90.38 228 GLY A O 1
ATOM 1752 N N . LEU A 1 229 ? -31.290 -19.241 45.424 1.00 90.06 229 LEU A N 1
ATOM 1753 C CA . LEU A 1 229 ? -31.162 -18.837 46.831 1.00 90.06 229 LEU A CA 1
ATOM 1754 C C . LEU A 1 229 ? -32.491 -18.396 47.462 1.00 90.06 229 LEU A C 1
ATOM 1756 O O . LEU A 1 229 ? -32.669 -18.489 48.677 1.00 90.06 229 LEU A O 1
ATOM 1760 N N . THR A 1 230 ? -33.425 -17.881 46.661 1.00 88.81 230 THR A N 1
ATOM 1761 C CA . THR A 1 230 ? -34.696 -17.344 47.169 1.00 88.81 230 THR A CA 1
ATOM 1762 C C . THR A 1 230 ? -35.837 -18.350 47.124 1.00 88.81 230 THR A C 1
ATOM 1764 O O . THR A 1 230 ? -36.804 -18.157 47.859 1.00 88.81 230 THR A O 1
ATOM 1767 N N . ILE A 1 231 ? -35.739 -19.430 46.339 1.00 86.00 231 ILE A N 1
ATOM 1768 C CA . ILE A 1 231 ? -36.824 -20.407 46.188 1.00 86.00 231 ILE A CA 1
ATOM 1769 C C . ILE A 1 231 ? -37.208 -21.036 47.529 1.00 86.00 231 ILE A C 1
ATOM 1771 O O . ILE A 1 231 ? -38.383 -21.003 47.885 1.00 86.00 231 ILE A O 1
ATOM 1775 N N . ASP A 1 232 ? -36.237 -21.468 48.335 1.00 77.81 232 ASP A N 1
ATOM 1776 C CA . ASP A 1 232 ? -36.501 -22.087 49.640 1.00 77.81 232 ASP A CA 1
ATOM 1777 C C . ASP A 1 232 ? -37.129 -21.089 50.624 1.00 77.81 232 ASP A C 1
ATOM 1779 O O . ASP A 1 232 ? -38.050 -21.417 51.378 1.00 77.81 232 ASP A O 1
ATOM 1783 N N . SER A 1 233 ? -36.689 -19.828 50.571 1.00 78.31 233 SER A N 1
ATOM 1784 C CA . SER A 1 233 ? -37.218 -18.752 51.417 1.00 78.31 233 SER A CA 1
ATOM 1785 C C . SER A 1 233 ? -38.642 -18.349 51.019 1.00 78.31 233 SER A C 1
ATOM 1787 O O . SER A 1 233 ? -39.500 -18.163 51.883 1.00 78.31 233 SER A O 1
ATOM 1789 N N . ILE A 1 234 ? -38.913 -18.231 49.716 1.00 80.94 234 ILE A N 1
ATOM 1790 C CA . ILE A 1 234 ? -40.224 -17.853 49.177 1.00 80.94 234 ILE A CA 1
ATOM 1791 C C . ILE A 1 234 ? -41.219 -18.991 49.387 1.00 80.94 234 ILE A C 1
ATOM 1793 O O . ILE A 1 234 ? -42.315 -18.745 49.886 1.00 80.94 234 ILE A O 1
ATOM 1797 N N . VAL A 1 235 ? -40.843 -20.233 49.070 1.00 77.62 235 VAL A N 1
ATOM 1798 C CA . VAL A 1 235 ? -41.688 -21.415 49.288 1.00 77.62 235 VAL A CA 1
ATOM 1799 C C . VAL A 1 235 ? -41.993 -21.569 50.776 1.00 77.62 235 VAL A C 1
ATOM 1801 O O . VAL A 1 235 ? -43.163 -21.699 51.140 1.00 77.62 235 VAL A O 1
ATOM 1804 N N . GLY A 1 236 ? -40.989 -21.420 51.647 1.00 71.94 236 GLY A N 1
ATOM 1805 C CA . GLY A 1 236 ? -41.185 -21.425 53.095 1.00 71.94 236 GLY A CA 1
ATOM 1806 C C . GLY A 1 236 ? -42.122 -20.314 53.587 1.00 71.94 236 GLY A C 1
ATOM 1807 O O . GLY A 1 236 ? -42.972 -20.555 54.445 1.00 71.94 236 GLY A O 1
ATOM 1808 N N . TYR A 1 237 ? -42.027 -19.101 53.035 1.00 75.62 237 TYR A N 1
ATOM 1809 C CA . TYR A 1 237 ? -42.909 -17.988 53.402 1.00 75.62 237 TYR A CA 1
ATOM 1810 C C . TYR A 1 237 ? -44.351 -18.191 52.912 1.00 75.62 237 TYR A C 1
ATOM 1812 O O . TYR A 1 237 ? -45.305 -18.020 53.676 1.00 75.62 237 TYR A O 1
ATOM 1820 N N . VAL A 1 238 ? -44.520 -18.593 51.651 1.00 75.75 238 VAL A N 1
ATOM 1821 C CA . VAL A 1 238 ? -45.827 -18.816 51.020 1.00 75.75 238 VAL A CA 1
ATOM 1822 C C . VAL A 1 238 ? -46.556 -19.979 51.692 1.00 75.75 238 VAL A C 1
ATOM 1824 O O . VAL A 1 238 ? -47.732 -19.843 52.020 1.00 75.75 238 VAL A O 1
ATOM 1827 N N . GLN A 1 239 ? -45.871 -21.083 51.995 1.00 69.12 239 GLN A N 1
ATOM 1828 C CA . GLN A 1 239 ? -46.482 -22.231 52.673 1.00 69.12 239 GLN A CA 1
ATOM 1829 C C . GLN A 1 239 ? -46.851 -21.930 54.133 1.00 69.12 239 GLN A C 1
ATOM 1831 O O . GLN A 1 239 ? -47.905 -22.361 54.594 1.00 69.12 239 GLN A O 1
ATOM 1836 N N . ARG A 1 240 ? -46.068 -21.112 54.855 1.00 67.69 240 ARG A N 1
ATOM 1837 C CA . ARG A 1 240 ? -46.471 -20.620 56.190 1.00 67.69 240 ARG A CA 1
ATOM 1838 C C . ARG A 1 240 ? -47.691 -19.699 56.126 1.00 67.69 240 ARG A C 1
ATOM 1840 O O . ARG A 1 240 ? -48.494 -19.680 57.061 1.00 67.69 240 ARG A O 1
ATOM 1847 N N . ARG A 1 241 ? -47.837 -18.924 55.045 1.00 71.31 241 ARG A N 1
ATOM 1848 C CA . ARG A 1 241 ? -48.957 -17.990 54.852 1.00 71.31 241 ARG A CA 1
ATOM 1849 C C . ARG A 1 241 ? -50.244 -18.697 54.424 1.00 71.31 241 ARG A C 1
ATOM 1851 O O . ARG A 1 241 ? -51.318 -18.314 54.885 1.00 71.31 241 ARG A O 1
ATOM 1858 N N . PHE A 1 242 ? -50.143 -19.729 53.592 1.00 67.81 242 PHE A N 1
ATOM 1859 C CA . PHE A 1 242 ? -51.266 -20.542 53.135 1.00 67.81 242 PHE A CA 1
ATOM 1860 C C . PHE A 1 242 ? -51.260 -21.893 53.864 1.00 67.81 242 PHE A C 1
ATOM 1862 O O . PHE A 1 242 ? -50.720 -22.878 53.373 1.00 67.81 242 PHE A O 1
ATOM 1869 N N . ARG A 1 243 ? -51.902 -21.933 55.042 1.00 57.75 243 ARG A N 1
ATOM 1870 C CA . ARG A 1 243 ? -52.059 -23.083 55.970 1.00 57.75 243 ARG A CA 1
ATOM 1871 C C . ARG A 1 243 ? -52.770 -24.339 55.394 1.00 57.75 243 ARG A C 1
ATOM 1873 O O . ARG A 1 243 ? -53.304 -25.135 56.157 1.00 57.75 243 ARG A O 1
ATOM 1880 N N . GLY A 1 244 ? -52.829 -24.512 54.074 1.00 57.38 244 GLY A N 1
ATOM 1881 C CA . GLY A 1 244 ? -53.748 -25.438 53.401 1.00 57.38 244 GLY A CA 1
ATOM 1882 C C . GLY A 1 244 ? -53.170 -26.737 52.831 1.00 57.38 244 GLY A C 1
ATOM 1883 O O . GLY A 1 244 ? -53.954 -27.541 52.344 1.00 57.38 244 GLY A O 1
ATOM 1884 N N . THR A 1 245 ? -51.856 -26.984 52.864 1.00 57.53 245 THR A N 1
ATOM 1885 C CA . THR A 1 245 ? -51.289 -28.183 52.201 1.00 57.53 245 THR A CA 1
ATOM 1886 C C . THR A 1 245 ? -50.068 -28.699 52.962 1.00 57.53 245 THR A C 1
ATOM 1888 O O . THR A 1 245 ? -48.942 -28.296 52.684 1.00 57.53 245 THR A O 1
ATOM 1891 N N . SER A 1 246 ? -50.286 -29.531 53.987 1.00 63.44 246 SER A N 1
ATOM 1892 C CA . SER A 1 246 ? -49.250 -29.858 54.982 1.00 63.44 246 SER A CA 1
ATOM 1893 C C . SER A 1 246 ? -48.555 -31.211 54.813 1.00 63.44 246 SER A C 1
ATOM 1895 O O . SER A 1 246 ? -47.650 -31.490 55.585 1.00 63.44 246 SER A O 1
ATOM 1897 N N . GLU A 1 247 ? -48.916 -32.059 53.847 1.00 64.38 247 GLU A N 1
ATOM 1898 C CA . GLU A 1 247 ? -48.246 -33.368 53.701 1.00 64.38 247 GLU A CA 1
ATOM 1899 C C . GLU A 1 247 ? -46.936 -33.266 52.904 1.00 64.38 247 GLU A C 1
ATOM 1901 O O . GLU A 1 247 ? -45.889 -33.711 53.367 1.00 64.38 247 GLU A O 1
ATOM 1906 N N . GLY A 1 248 ? -46.946 -32.590 51.748 1.00 68.75 248 GLY A N 1
ATOM 1907 C CA . GLY A 1 248 ? -45.751 -32.459 50.901 1.00 68.75 248 GLY A CA 1
ATOM 1908 C C . GLY A 1 248 ? -44.599 -31.688 51.558 1.00 68.75 248 GLY A C 1
ATOM 1909 O O . GLY A 1 248 ? -43.437 -32.026 51.355 1.00 68.75 248 GLY A O 1
ATOM 1910 N N . TRP A 1 249 ? -44.907 -30.686 52.389 1.00 68.75 249 TRP A N 1
ATOM 1911 C CA . TRP A 1 249 ? -43.885 -29.910 53.098 1.00 68.75 249 TRP A CA 1
ATOM 1912 C C . TRP A 1 249 ? -43.216 -30.703 54.222 1.00 68.75 249 TRP A C 1
ATOM 1914 O O . TRP A 1 249 ? -42.014 -30.563 54.431 1.00 68.75 249 TRP A O 1
ATOM 1924 N N . VAL A 1 250 ? -43.959 -31.573 54.912 1.00 70.75 250 VAL A N 1
ATOM 1925 C CA . VAL A 1 250 ? -43.387 -32.447 55.945 1.00 70.75 250 VAL A CA 1
ATOM 1926 C C . VAL A 1 250 ? -42.392 -33.418 55.316 1.00 70.75 250 VAL A C 1
ATOM 1928 O O . VAL A 1 250 ? -41.292 -33.559 55.839 1.00 70.75 250 VAL A O 1
ATOM 1931 N N . HIS A 1 251 ? -42.714 -34.004 54.157 1.00 74.56 251 HIS A N 1
ATOM 1932 C CA . HIS A 1 251 ? -41.764 -34.834 53.407 1.00 74.56 251 HIS A CA 1
ATOM 1933 C C . HIS A 1 251 ? -40.506 -34.056 53.004 1.00 74.56 251 HIS A C 1
ATOM 1935 O O . HIS A 1 251 ? -39.398 -34.495 53.290 1.00 74.56 251 HIS A O 1
ATOM 1941 N N . TRP A 1 252 ? -40.675 -32.861 52.434 1.00 74.38 252 TRP A N 1
ATOM 1942 C CA . TRP A 1 252 ? -39.548 -32.018 52.023 1.00 74.38 252 TRP A CA 1
ATOM 1943 C C . TRP A 1 252 ? -38.669 -31.579 53.205 1.00 74.38 252 TRP A C 1
ATOM 1945 O O . TRP A 1 252 ? -37.452 -31.481 53.089 1.00 74.38 252 TRP A O 1
ATOM 1955 N N . THR A 1 253 ? -39.280 -31.340 54.368 1.00 72.56 253 THR A N 1
ATOM 1956 C CA . THR A 1 253 ? -38.563 -30.973 55.595 1.00 72.56 253 THR A CA 1
ATOM 1957 C C . THR A 1 253 ? -37.807 -32.174 56.167 1.00 72.56 253 THR A C 1
ATOM 1959 O O . THR A 1 253 ? -36.661 -32.020 56.582 1.00 72.56 253 THR A O 1
ATOM 1962 N N . LEU A 1 254 ? -38.407 -33.371 56.149 1.00 75.00 254 LEU A N 1
ATOM 1963 C CA . LEU A 1 254 ? -37.784 -34.617 56.618 1.00 75.00 254 LEU A CA 1
ATOM 1964 C C . LEU A 1 254 ? -36.601 -35.070 55.747 1.00 75.00 254 LEU A C 1
ATOM 1966 O O . LEU A 1 254 ? -35.672 -35.674 56.283 1.00 75.00 254 LEU A O 1
ATOM 1970 N N . ASP A 1 255 ? -36.603 -34.727 54.457 1.00 80.31 255 ASP A N 1
ATOM 1971 C CA . ASP A 1 255 ? -35.490 -34.979 53.529 1.00 80.31 255 ASP A CA 1
ATOM 1972 C C . ASP A 1 255 ? -34.318 -33.987 53.697 1.00 80.31 255 ASP A C 1
ATOM 1974 O O . ASP A 1 255 ? -33.263 -34.141 53.077 1.00 80.31 255 ASP A O 1
ATOM 1978 N N . GLY A 1 256 ? -34.459 -32.973 54.559 1.00 81.31 256 GLY A N 1
ATOM 1979 C CA . GLY A 1 256 ? -33.390 -32.028 54.870 1.00 81.31 256 GLY A CA 1
ATOM 1980 C C . GLY A 1 256 ? -32.188 -32.693 55.555 1.00 81.31 256 GLY A C 1
ATOM 1981 O O . GLY A 1 256 ? -32.334 -33.580 56.398 1.00 81.31 256 GLY A O 1
ATOM 1982 N N . VAL A 1 257 ? -30.975 -32.209 55.261 1.00 83.69 257 VAL A N 1
ATOM 1983 C CA . VAL A 1 257 ? -29.709 -32.770 55.787 1.00 83.69 257 VAL A CA 1
ATOM 1984 C C . VAL A 1 257 ? -29.710 -32.882 57.318 1.00 83.69 257 VAL A C 1
ATOM 1986 O O . VAL A 1 257 ? -29.308 -33.908 57.867 1.00 83.69 257 VAL A O 1
ATOM 1989 N N . PHE A 1 258 ? -30.215 -31.866 58.022 1.00 82.94 258 PHE A N 1
ATOM 1990 C CA . PHE A 1 258 ? -30.269 -31.870 59.487 1.00 82.94 258 PHE A CA 1
ATOM 1991 C C . PHE A 1 258 ? -31.302 -32.854 60.052 1.00 82.94 258 PHE A C 1
ATOM 1993 O O . PHE A 1 258 ? -31.102 -33.410 61.132 1.00 82.94 258 PHE A O 1
ATOM 2000 N N . GLN A 1 259 ? -32.382 -33.119 59.318 1.00 84.31 259 GLN A N 1
ATOM 2001 C CA . GLN A 1 259 ? -33.393 -34.101 59.706 1.00 84.31 259 GLN A CA 1
ATOM 2002 C C . GLN A 1 259 ? -32.904 -35.535 59.467 1.00 84.31 259 GLN A C 1
ATOM 2004 O O . GLN A 1 259 ? -33.069 -36.393 60.339 1.00 84.31 259 GLN A O 1
ATOM 2009 N N . LEU A 1 260 ? -32.182 -35.784 58.371 1.00 85.69 260 LEU A N 1
ATOM 2010 C CA . LEU A 1 260 ? -31.467 -37.047 58.150 1.00 85.69 260 LEU A CA 1
ATOM 2011 C C . LEU A 1 260 ? -30.418 -37.299 59.243 1.00 85.69 260 LEU A C 1
ATOM 2013 O O . LEU A 1 260 ? -30.342 -38.396 59.801 1.00 85.69 260 LEU A O 1
ATOM 2017 N N . GLN A 1 261 ? -29.659 -36.266 59.617 1.00 84.00 261 GLN A N 1
ATOM 2018 C CA . GLN A 1 261 ? -28.690 -36.343 60.709 1.00 84.00 261 GLN A CA 1
ATOM 2019 C C . GLN A 1 261 ? -29.370 -36.651 62.055 1.00 84.00 261 GLN A C 1
ATOM 2021 O O . GLN A 1 261 ? -28.896 -37.504 62.809 1.00 84.00 261 GLN A O 1
ATOM 2026 N N . ARG A 1 262 ? -30.519 -36.025 62.342 1.00 84.81 262 ARG A N 1
ATOM 2027 C CA . ARG A 1 262 ? -31.339 -36.340 63.521 1.00 84.81 262 ARG A CA 1
ATOM 2028 C C . ARG A 1 262 ? -31.752 -37.809 63.542 1.00 84.81 262 ARG A C 1
ATOM 2030 O O . ARG A 1 262 ? -31.633 -38.458 64.579 1.00 84.81 262 ARG A O 1
ATOM 2037 N N . LEU A 1 263 ? -32.246 -38.337 62.421 1.00 84.75 263 LEU A N 1
ATOM 2038 C CA . LEU A 1 263 ? -32.673 -39.736 62.315 1.00 84.75 263 LEU A CA 1
ATOM 2039 C C . LEU A 1 263 ? -31.508 -40.703 62.571 1.00 84.75 263 LEU A C 1
ATOM 2041 O O . LEU A 1 263 ? -31.685 -41.673 63.311 1.00 84.75 263 LEU A O 1
ATOM 2045 N N . ALA A 1 264 ? -30.311 -40.400 62.060 1.00 84.50 264 ALA A N 1
ATOM 2046 C CA . ALA A 1 264 ? -29.101 -41.173 62.343 1.00 84.50 264 ALA A CA 1
ATOM 2047 C C . ALA A 1 264 ? -28.754 -41.172 63.845 1.00 84.50 264 ALA A C 1
ATOM 2049 O O . ALA A 1 264 ? -28.547 -42.231 64.442 1.00 84.50 264 ALA A O 1
ATOM 2050 N N . TYR A 1 265 ? -28.783 -40.005 64.496 1.00 82.19 265 TYR A N 1
ATOM 2051 C CA . TYR A 1 265 ? -28.532 -39.890 65.937 1.00 82.19 265 TYR A CA 1
ATOM 2052 C C . TYR A 1 265 ? -29.626 -40.517 66.809 1.00 82.19 265 TYR A C 1
ATOM 2054 O O . TYR A 1 265 ? -29.343 -41.024 67.898 1.00 82.19 265 TYR A O 1
ATOM 2062 N N . ARG A 1 266 ? -30.873 -40.538 66.331 1.00 81.06 266 ARG A N 1
ATOM 2063 C CA . ARG A 1 266 ? -31.969 -41.266 66.980 1.00 81.06 266 ARG A CA 1
ATOM 2064 C C . ARG A 1 266 ? -31.724 -42.773 66.941 1.00 81.06 266 ARG A C 1
ATOM 2066 O O . ARG A 1 266 ? -31.946 -43.442 67.949 1.00 81.06 266 ARG A O 1
ATOM 2073 N N . GLY A 1 267 ? -31.214 -43.287 65.818 1.00 81.69 267 GLY A N 1
ATOM 2074 C CA . GLY A 1 267 ? -30.739 -44.668 65.688 1.00 81.69 267 GLY A CA 1
ATOM 2075 C C . GLY A 1 267 ? -29.575 -44.988 66.633 1.00 81.69 267 GLY A C 1
ATOM 2076 O O . GLY A 1 267 ? -29.528 -46.076 67.198 1.00 81.69 267 GLY A O 1
ATOM 2077 N N . ALA A 1 268 ? -28.702 -44.009 66.891 1.00 79.06 268 ALA A N 1
ATOM 2078 C CA . ALA A 1 268 ? -27.609 -44.102 67.864 1.00 79.06 268 ALA A CA 1
ATOM 2079 C C . ALA A 1 268 ? -28.045 -43.941 69.341 1.00 79.06 268 ALA A C 1
ATOM 2081 O O . ALA A 1 268 ? -27.205 -43.984 70.236 1.00 79.06 268 ALA A O 1
ATOM 2082 N N . GLY A 1 269 ? -29.345 -43.772 69.620 1.00 77.44 269 GLY A N 1
ATOM 2083 C CA . GLY A 1 269 ? -29.901 -43.769 70.978 1.00 77.44 269 GLY A CA 1
ATOM 2084 C C . GLY A 1 269 ? -30.215 -42.394 71.582 1.00 77.44 269 GLY A C 1
ATOM 2085 O O . GLY A 1 269 ? -30.667 -42.338 72.726 1.00 77.44 269 GLY A O 1
ATOM 2086 N N . ILE A 1 270 ? -30.051 -41.288 70.845 1.00 76.56 270 ILE A N 1
ATOM 2087 C CA . ILE A 1 270 ? -30.370 -39.933 71.334 1.00 76.56 270 ILE A CA 1
ATOM 2088 C C . ILE A 1 270 ? -31.852 -39.624 71.119 1.00 76.56 270 ILE A C 1
ATOM 2090 O O . ILE A 1 270 ? -32.335 -39.603 69.987 1.00 76.56 270 ILE A O 1
ATOM 2094 N N . ARG A 1 271 ? -32.583 -39.352 72.204 1.00 72.75 271 ARG A N 1
ATOM 2095 C CA . ARG A 1 271 ? -34.049 -39.183 72.175 1.00 72.75 271 ARG A CA 1
ATOM 2096 C C . ARG A 1 271 ? -34.553 -37.796 72.595 1.00 72.75 271 ARG A C 1
ATOM 2098 O O . ARG A 1 271 ? -35.750 -37.563 72.515 1.00 72.75 271 ARG A O 1
ATOM 2105 N N . SER A 1 272 ? -33.677 -36.888 73.024 1.00 78.88 272 SER A N 1
ATOM 2106 C CA . SER A 1 272 ? -34.037 -35.564 73.559 1.00 78.88 272 SER A CA 1
ATOM 2107 C C . SER A 1 272 ? -34.010 -34.463 72.486 1.00 78.88 272 SER A C 1
ATOM 2109 O O . SER A 1 272 ? -33.135 -33.593 72.517 1.00 78.88 272 SER A O 1
ATOM 2111 N N . TRP A 1 273 ? -34.931 -34.534 71.523 1.00 77.81 273 TRP A N 1
ATOM 2112 C CA . TRP A 1 273 ? -35.065 -33.559 70.433 1.00 77.81 273 TRP A CA 1
ATOM 2113 C C . TRP A 1 273 ? -36.301 -32.669 70.628 1.00 77.81 273 TRP A C 1
ATOM 2115 O O . TRP A 1 273 ? -37.346 -33.139 71.076 1.00 77.81 273 TRP A O 1
ATOM 2125 N N . ARG A 1 274 ? -36.174 -31.387 70.281 1.00 75.19 274 ARG A N 1
ATOM 2126 C CA . ARG A 1 274 ? -37.246 -30.385 70.209 1.00 75.19 274 ARG A CA 1
ATOM 2127 C C . ARG A 1 274 ? -37.372 -29.846 68.783 1.00 75.19 274 ARG A C 1
ATOM 2129 O O . ARG A 1 274 ? -36.438 -29.961 67.987 1.00 75.19 274 ARG A O 1
ATOM 2136 N N . ASP A 1 275 ? -38.538 -29.276 68.486 1.00 73.56 275 ASP A N 1
ATOM 2137 C CA . ASP A 1 275 ? -38.902 -28.697 67.184 1.00 73.56 275 ASP A CA 1
ATOM 2138 C C . ASP A 1 275 ? -38.734 -29.691 66.023 1.00 73.56 275 ASP A C 1
ATOM 2140 O O . ASP A 1 275 ? -38.136 -29.410 64.982 1.00 73.56 275 ASP A O 1
ATOM 2144 N N . GLU A 1 276 ? -39.259 -30.905 66.233 1.00 69.25 276 GLU A N 1
ATOM 2145 C CA . GLU A 1 276 ? -39.104 -32.043 65.327 1.00 69.25 276 GLU A CA 1
ATOM 2146 C C . GLU A 1 276 ? -39.705 -31.832 63.926 1.00 69.25 276 GLU A C 1
ATOM 2148 O O . GLU A 1 276 ? -39.336 -32.551 62.995 1.00 69.25 276 GLU A O 1
ATOM 2153 N N . ASP A 1 277 ? -40.601 -30.862 63.795 1.00 68.31 277 ASP A N 1
ATOM 2154 C CA . ASP A 1 277 ? -41.358 -30.456 62.614 1.00 68.31 277 ASP A CA 1
ATOM 2155 C C . ASP A 1 277 ? -40.732 -29.270 61.856 1.00 68.31 277 ASP A C 1
ATOM 2157 O O . ASP A 1 277 ? -41.244 -28.858 60.814 1.00 68.31 277 ASP A O 1
ATOM 2161 N N . THR A 1 278 ? -39.614 -28.724 62.343 1.00 70.69 278 THR A N 1
ATOM 2162 C CA . THR A 1 278 ? -38.893 -27.622 61.687 1.00 70.69 278 THR A CA 1
ATOM 2163 C C . THR A 1 278 ? -37.655 -28.090 60.922 1.00 70.69 278 THR A C 1
ATOM 2165 O O . THR A 1 278 ? -37.132 -29.176 61.141 1.00 70.69 278 THR A O 1
ATOM 2168 N N . TYR A 1 279 ? -37.148 -27.260 60.006 1.00 72.50 279 TYR A N 1
ATOM 2169 C CA . TYR A 1 279 ? -35.977 -27.592 59.179 1.00 72.50 279 TYR A CA 1
ATOM 2170 C C . TYR A 1 279 ? -34.691 -27.835 59.995 1.00 72.50 279 TYR A C 1
ATOM 2172 O O . TYR A 1 279 ? -33.816 -28.582 59.561 1.00 72.50 279 TYR A O 1
ATOM 2180 N N . ILE A 1 280 ? -34.578 -27.227 61.183 1.00 81.06 280 ILE A N 1
ATOM 2181 C CA . ILE A 1 280 ? -33.407 -27.331 62.063 1.00 81.06 280 ILE A CA 1
ATOM 2182 C C . ILE A 1 280 ? -33.866 -27.899 63.417 1.00 81.06 280 ILE A C 1
ATOM 2184 O O . ILE A 1 280 ? -34.343 -27.132 64.253 1.00 81.06 280 ILE A O 1
ATOM 2188 N N . PRO A 1 281 ? -33.735 -29.217 63.652 1.00 79.75 281 PRO A N 1
ATOM 2189 C CA . PRO A 1 281 ? -34.106 -29.824 64.924 1.00 79.75 281 PRO A CA 1
ATOM 2190 C C . PRO A 1 281 ? -33.094 -29.460 66.017 1.00 79.75 281 PRO A C 1
ATOM 2192 O O . PRO A 1 281 ? -31.881 -29.479 65.794 1.00 79.75 281 PRO A O 1
ATOM 2195 N N . ILE A 1 282 ? -33.587 -29.166 67.219 1.00 80.69 282 ILE A N 1
ATOM 2196 C CA . ILE A 1 282 ? -32.760 -28.740 68.354 1.00 80.69 282 ILE A CA 1
ATOM 2197 C C . ILE A 1 282 ? -32.618 -29.908 69.333 1.00 80.69 282 ILE A C 1
ATOM 2199 O O . ILE A 1 282 ? -33.591 -30.592 69.634 1.00 80.69 282 ILE A O 1
ATOM 2203 N N . VAL A 1 283 ? -31.408 -30.150 69.839 1.00 81.25 283 VAL A N 1
ATOM 2204 C CA . VAL A 1 283 ? -31.141 -31.174 70.861 1.00 81.25 283 VAL A CA 1
ATOM 2205 C C . VAL A 1 283 ? -30.960 -30.521 72.231 1.00 81.25 283 VAL A C 1
ATOM 2207 O O . VAL A 1 283 ? -30.290 -29.498 72.361 1.00 81.25 283 VAL A O 1
ATOM 2210 N N . ASP A 1 284 ? -31.529 -31.127 73.270 1.00 73.06 284 ASP A N 1
ATOM 2211 C CA . ASP A 1 284 ? -31.496 -30.573 74.636 1.00 73.06 284 ASP A CA 1
ATOM 2212 C C . ASP A 1 284 ? -30.202 -30.888 75.399 1.00 73.06 284 ASP A C 1
ATOM 2214 O O . ASP A 1 284 ? -29.951 -30.353 76.480 1.00 73.06 284 ASP A O 1
ATOM 2218 N N . GLY A 1 285 ? -29.366 -31.755 74.829 1.00 66.12 285 GLY A N 1
ATOM 2219 C CA . GLY A 1 285 ? -28.065 -32.133 75.363 1.00 66.12 285 GLY A CA 1
ATOM 2220 C C . GLY A 1 285 ? -26.952 -31.223 74.851 1.00 66.12 285 GLY A C 1
ATOM 2221 O O . GLY A 1 285 ? -26.872 -30.933 73.662 1.00 66.12 285 GLY A O 1
ATOM 2222 N N . ARG A 1 286 ? -26.041 -30.812 75.741 1.00 60.06 286 ARG A N 1
ATOM 2223 C CA . ARG A 1 286 ? -24.842 -30.033 75.373 1.00 60.06 286 ARG A CA 1
ATOM 2224 C C . ARG A 1 286 ? -23.770 -30.855 74.641 1.00 60.06 286 ARG A C 1
ATOM 2226 O O . ARG A 1 286 ? -22.802 -30.274 74.167 1.00 60.06 286 ARG A O 1
ATOM 2233 N N . THR A 1 287 ? -23.913 -32.179 74.568 1.00 60.50 287 THR A N 1
ATOM 2234 C CA . THR A 1 287 ? -22.915 -33.087 73.991 1.00 60.50 287 THR A CA 1
ATOM 2235 C C . THR A 1 287 ? -23.579 -34.110 73.070 1.00 60.50 287 THR A C 1
ATOM 2237 O O . THR A 1 287 ? -24.445 -34.877 73.490 1.00 60.50 287 THR A O 1
ATOM 2240 N N . LEU A 1 288 ? -23.168 -34.116 71.799 1.00 64.81 288 LEU A N 1
ATOM 2241 C 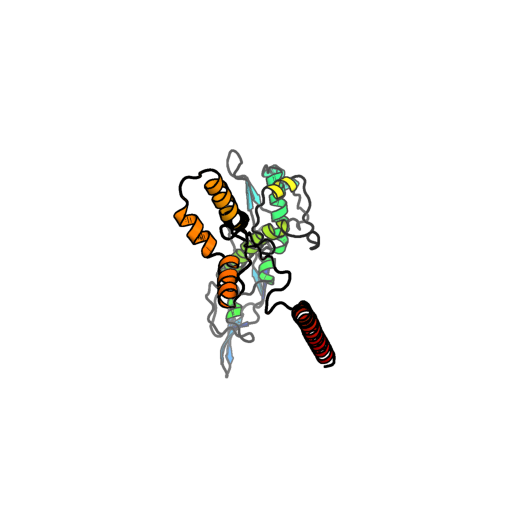CA . LEU A 1 288 ? -23.535 -35.141 70.824 1.00 64.81 288 LEU A CA 1
ATOM 2242 C C . LEU A 1 288 ? -22.427 -36.215 70.799 1.00 64.81 288 LEU A C 1
ATOM 2244 O O . LEU A 1 288 ? -21.246 -35.868 70.745 1.00 64.81 288 LEU A O 1
ATOM 2248 N N . PRO A 1 289 ? -22.759 -37.516 70.842 1.00 61.22 289 PRO A N 1
ATOM 2249 C CA . PRO A 1 289 ? -21.785 -38.590 70.702 1.00 61.22 289 PRO A CA 1
ATOM 2250 C C . PRO A 1 289 ? -21.110 -38.499 69.326 1.00 61.22 289 PRO A C 1
ATOM 2252 O O . PRO A 1 289 ? -21.786 -38.453 68.303 1.00 61.22 289 PRO A O 1
ATOM 2255 N N . GLY A 1 290 ? -19.775 -38.444 69.316 1.00 60.59 290 GLY A N 1
ATOM 2256 C CA . GLY A 1 290 ? -18.959 -38.233 68.111 1.00 60.59 290 GLY A CA 1
ATOM 2257 C C . GLY A 1 290 ? -18.524 -36.781 67.873 1.00 60.59 290 GLY A C 1
ATOM 2258 O O . GLY A 1 290 ? -17.726 -36.532 66.978 1.00 60.59 290 GLY A O 1
ATOM 2259 N N . VAL A 1 291 ? -18.997 -35.838 68.694 1.00 59.88 291 VAL A N 1
ATOM 2260 C CA . VAL A 1 291 ? -18.622 -34.420 68.652 1.00 59.88 291 VAL A CA 1
ATOM 2261 C C . VAL A 1 291 ? -18.065 -34.035 70.027 1.00 59.88 291 VAL A C 1
ATOM 2263 O O . VAL A 1 291 ? -18.708 -33.346 70.816 1.00 59.88 291 VAL A O 1
ATOM 2266 N N . ASP A 1 292 ? -16.877 -34.547 70.360 1.00 57.22 292 ASP A N 1
ATOM 2267 C CA . ASP A 1 292 ? -16.117 -34.047 71.510 1.00 57.22 292 ASP A CA 1
ATOM 2268 C C . ASP A 1 292 ? -15.429 -32.735 71.081 1.00 57.22 292 ASP A C 1
ATOM 2270 O O . ASP A 1 292 ? -14.749 -32.728 70.045 1.00 57.22 292 ASP A O 1
ATOM 2274 N N . PRO A 1 293 ? -15.567 -31.624 71.829 1.00 59.25 293 PRO A N 1
ATOM 2275 C CA . PRO A 1 293 ? -14.795 -30.404 71.600 1.00 59.25 293 PRO A CA 1
ATOM 2276 C C . PRO A 1 293 ? -13.299 -30.658 71.379 1.00 59.25 293 PRO A C 1
ATOM 2278 O O . PRO A 1 293 ? -12.677 -29.964 70.576 1.00 59.25 293 PRO A O 1
ATOM 2281 N N . GLN A 1 294 ? -12.724 -31.679 72.028 1.00 57.25 294 GLN A N 1
ATOM 2282 C CA . GLN A 1 294 ? -11.333 -32.058 71.792 1.00 57.25 294 GLN A CA 1
ATOM 2283 C C . GLN A 1 294 ? -11.123 -32.628 70.387 1.00 57.25 294 GLN A C 1
ATOM 2285 O O . GLN A 1 294 ? -10.198 -32.203 69.704 1.00 57.25 294 GLN A O 1
ATOM 2290 N N . THR A 1 295 ? -11.994 -33.518 69.902 1.00 57.66 295 THR A N 1
ATOM 2291 C CA . THR A 1 295 ? -11.888 -34.088 68.544 1.00 57.66 295 THR A CA 1
ATOM 2292 C C . THR A 1 295 ? -12.055 -33.050 67.432 1.00 57.66 295 THR A C 1
ATOM 2294 O O . THR A 1 295 ? -11.356 -33.134 66.424 1.00 57.66 295 THR A O 1
ATOM 2297 N N . MET A 1 296 ? -12.897 -32.027 67.628 1.00 54.56 296 MET A N 1
ATOM 2298 C CA . MET A 1 296 ? -12.999 -30.912 66.676 1.00 54.56 296 MET A CA 1
ATOM 2299 C C . MET A 1 296 ? -11.761 -30.008 66.716 1.00 54.56 296 MET A C 1
ATOM 2301 O O . MET A 1 296 ? -11.247 -29.649 65.661 1.00 54.56 296 MET A O 1
ATOM 2305 N N . ALA A 1 297 ? -11.207 -29.737 67.903 1.00 56.69 297 ALA A N 1
ATOM 2306 C CA . ALA A 1 297 ? -9.944 -29.006 68.036 1.00 56.69 297 ALA A CA 1
ATOM 2307 C C . ALA A 1 297 ? -8.741 -29.772 67.443 1.00 56.69 297 ALA A C 1
ATOM 2309 O O . ALA A 1 297 ? -7.814 -29.156 66.917 1.00 56.69 297 ALA A O 1
ATOM 2310 N N . PHE A 1 298 ? -8.751 -31.111 67.489 1.00 52.47 298 PHE A N 1
ATOM 2311 C CA . PHE A 1 298 ? -7.756 -31.951 66.811 1.00 52.47 298 PHE A CA 1
ATOM 2312 C C . PHE A 1 298 ? -7.901 -31.910 65.283 1.00 52.47 298 PHE A C 1
ATOM 2314 O O . PHE A 1 298 ? -6.884 -31.849 64.596 1.00 52.47 298 PHE A O 1
ATOM 2321 N N . ALA A 1 299 ? -9.127 -31.897 64.745 1.00 56.09 299 ALA A N 1
ATOM 2322 C CA . ALA A 1 299 ? -9.360 -31.774 63.302 1.00 56.09 299 ALA A CA 1
ATOM 2323 C C . ALA A 1 299 ? -8.903 -30.408 62.755 1.00 56.09 299 ALA A C 1
ATOM 2325 O O . ALA A 1 299 ? -8.263 -30.338 61.706 1.00 56.09 299 ALA A O 1
ATOM 2326 N N . GLU A 1 300 ? -9.161 -29.329 63.498 1.00 58.81 300 GLU A N 1
ATOM 2327 C CA . GLU A 1 300 ? -8.745 -27.971 63.131 1.00 58.81 300 GLU A CA 1
ATOM 2328 C C . GLU A 1 300 ? -7.211 -27.833 63.150 1.00 58.81 300 GLU A C 1
ATOM 2330 O O . GLU A 1 300 ? -6.611 -27.367 62.178 1.00 58.81 300 GLU A O 1
ATOM 2335 N N . ARG A 1 301 ? -6.556 -28.358 64.197 1.00 55.00 301 ARG A N 1
ATOM 2336 C CA . ARG A 1 301 ? -5.089 -28.350 64.336 1.00 55.00 301 ARG A CA 1
ATOM 2337 C C . ARG A 1 301 ? -4.384 -29.256 63.316 1.00 55.00 301 ARG A C 1
ATOM 2339 O O . ARG A 1 301 ? -3.314 -28.896 62.834 1.00 55.00 301 ARG A O 1
ATOM 2346 N N . GLY A 1 302 ? -4.989 -30.391 62.956 1.00 61.03 302 GLY A N 1
ATOM 2347 C CA . GLY A 1 302 ? -4.487 -31.271 61.895 1.00 61.03 302 GLY A CA 1
ATOM 2348 C C . GLY A 1 302 ? -4.505 -30.598 60.520 1.00 61.03 302 GLY A C 1
ATOM 2349 O O . GLY A 1 302 ? -3.533 -30.702 59.776 1.00 61.03 302 GLY A O 1
ATOM 2350 N N . SER A 1 303 ? -5.555 -29.825 60.217 1.00 64.19 303 SER A N 1
ATOM 2351 C CA . SER A 1 303 ? -5.631 -29.065 58.961 1.00 64.19 303 SER A CA 1
ATOM 2352 C C . SER A 1 303 ? -4.565 -27.962 58.865 1.00 64.19 303 SER A C 1
ATOM 2354 O O . SER A 1 303 ? -3.986 -27.759 57.798 1.00 64.19 303 SER A O 1
ATOM 2356 N N . GLU A 1 304 ? -4.238 -27.291 59.979 1.00 70.56 304 GLU A N 1
ATOM 2357 C CA . GLU A 1 304 ? -3.170 -26.283 60.025 1.00 70.56 304 GLU A CA 1
ATOM 2358 C C . GLU A 1 304 ? -1.772 -26.892 59.842 1.00 70.56 304 GLU A C 1
ATOM 2360 O O . GLU A 1 304 ? -0.930 -26.298 59.162 1.00 70.56 304 GLU A O 1
ATOM 2365 N N . GLU A 1 305 ? -1.495 -28.061 60.431 1.00 71.56 305 GLU A N 1
ATOM 2366 C CA . GLU A 1 305 ? -0.211 -28.750 60.240 1.00 71.56 305 GLU A CA 1
ATOM 2367 C C . GLU A 1 305 ? -0.032 -29.252 58.803 1.00 71.56 305 GLU A C 1
ATOM 2369 O O . GLU A 1 305 ? 1.045 -29.065 58.227 1.00 71.56 305 GLU A O 1
ATOM 2374 N N . GLU A 1 306 ? -1.075 -29.811 58.183 1.00 70.75 306 GLU A N 1
ATOM 2375 C CA . GLU A 1 306 ? -1.018 -30.220 56.775 1.00 70.75 306 GLU A CA 1
ATOM 2376 C C . GLU A 1 306 ? -0.814 -29.024 55.832 1.00 70.75 306 GLU A C 1
ATOM 2378 O O . GLU A 1 306 ? 0.010 -29.099 54.914 1.00 70.75 306 GLU A O 1
ATOM 2383 N N . LEU A 1 307 ? -1.465 -27.882 56.092 1.00 70.75 307 LEU A N 1
ATOM 2384 C CA . LEU A 1 307 ? -1.246 -26.656 55.314 1.00 70.75 307 LEU A CA 1
ATOM 2385 C C . LEU A 1 307 ? 0.199 -26.148 55.431 1.00 70.75 307 LEU A C 1
ATOM 2387 O O . LEU A 1 307 ? 0.792 -25.715 54.439 1.00 70.75 307 LEU A O 1
ATOM 2391 N N . ARG A 1 308 ? 0.792 -26.222 56.631 1.00 74.38 308 ARG A N 1
ATOM 2392 C CA . ARG A 1 308 ? 2.195 -25.836 56.867 1.00 74.38 308 ARG A CA 1
ATOM 2393 C C . ARG A 1 308 ? 3.176 -26.761 56.153 1.00 74.38 308 ARG A C 1
ATOM 2395 O O . ARG A 1 308 ? 4.189 -26.291 55.633 1.00 74.38 308 ARG A O 1
ATOM 2402 N N . LEU A 1 309 ? 2.887 -28.060 56.101 1.00 75.94 309 LEU A N 1
ATOM 2403 C CA . LEU A 1 309 ? 3.711 -29.025 55.373 1.00 75.94 309 LEU A CA 1
ATOM 2404 C C . LEU A 1 309 ? 3.658 -28.791 53.860 1.00 75.94 309 LEU A C 1
ATOM 2406 O O . LEU A 1 309 ? 4.708 -28.830 53.215 1.00 75.94 309 LEU A O 1
ATOM 2410 N N . MET A 1 310 ? 2.486 -28.467 53.308 1.00 66.94 310 MET A N 1
ATOM 2411 C CA . MET A 1 310 ? 2.363 -28.099 51.893 1.00 66.94 310 MET A CA 1
ATOM 2412 C C . MET A 1 310 ? 3.139 -26.816 51.563 1.00 66.94 310 MET A C 1
ATOM 2414 O O . MET A 1 310 ? 3.914 -26.802 50.606 1.00 66.94 310 MET A O 1
ATOM 2418 N N . HIS A 1 311 ? 3.041 -25.780 52.402 1.00 74.69 311 HIS A N 1
ATOM 2419 C CA . HIS A 1 311 ? 3.784 -24.527 52.204 1.00 74.69 311 HIS A CA 1
ATOM 2420 C C . HIS A 1 311 ? 5.311 -24.729 52.253 1.00 74.69 311 HIS A C 1
ATOM 2422 O O . HIS A 1 311 ? 6.058 -24.161 51.454 1.00 74.69 311 HIS A O 1
ATOM 2428 N N . ASN A 1 312 ? 5.795 -25.592 53.153 1.00 72.06 312 ASN A N 1
ATOM 2429 C CA . ASN A 1 312 ? 7.219 -25.921 53.251 1.00 72.06 312 ASN A CA 1
ATOM 2430 C C . ASN A 1 312 ? 7.726 -26.760 52.064 1.00 72.06 312 ASN A C 1
ATOM 2432 O O . ASN A 1 312 ? 8.890 -26.632 51.677 1.00 72.06 312 ASN A O 1
ATOM 2436 N N . GLN A 1 313 ? 6.883 -27.603 51.458 1.00 71.44 313 GLN A N 1
ATOM 2437 C CA . GLN A 1 313 ? 7.244 -28.332 50.237 1.00 71.44 313 GLN A CA 1
ATOM 2438 C C . GLN A 1 313 ? 7.335 -27.411 49.013 1.00 71.44 313 GLN A C 1
ATOM 2440 O O . GLN A 1 313 ? 8.243 -27.580 48.195 1.00 71.44 313 GLN A O 1
ATOM 2445 N N . GLU A 1 314 ? 6.460 -26.409 48.905 1.00 66.62 314 GLU A N 1
ATOM 2446 C CA . GLU A 1 314 ? 6.550 -25.384 47.855 1.00 66.62 314 GLU A CA 1
ATOM 2447 C C . GLU A 1 314 ? 7.791 -24.495 48.017 1.00 66.62 314 GLU A C 1
ATOM 2449 O O . GLU A 1 314 ? 8.495 -24.235 47.035 1.00 66.62 314 GLU A O 1
ATOM 2454 N N . ALA A 1 315 ? 8.132 -24.112 49.253 1.00 62.72 315 ALA A N 1
ATOM 2455 C CA . ALA A 1 315 ? 9.369 -23.391 49.562 1.00 62.72 315 ALA A CA 1
ATOM 2456 C C . ALA A 1 315 ? 10.630 -24.204 49.202 1.00 62.72 315 ALA A C 1
ATOM 2458 O O . ALA A 1 315 ? 11.611 -23.666 48.691 1.00 62.72 315 ALA A O 1
ATOM 2459 N N . LYS A 1 316 ? 10.612 -25.527 49.407 1.00 62.75 316 LYS A N 1
ATOM 2460 C CA . LYS A 1 316 ? 11.744 -26.395 49.050 1.00 62.75 316 LYS A CA 1
ATOM 2461 C C . LYS A 1 316 ? 11.898 -26.565 47.532 1.00 62.75 316 LYS A C 1
ATOM 2463 O O . LYS A 1 316 ? 13.018 -26.521 47.028 1.00 62.75 316 LYS A O 1
ATOM 2468 N N . LYS A 1 317 ? 10.786 -26.677 46.792 1.00 61.28 317 LYS A N 1
ATOM 2469 C CA . LYS A 1 317 ? 10.791 -26.709 45.316 1.00 61.28 317 LYS A CA 1
ATOM 2470 C C . LYS A 1 317 ? 11.298 -25.404 44.700 1.00 61.28 317 LYS A C 1
ATOM 2472 O O . LYS A 1 317 ? 12.030 -25.446 43.718 1.00 61.28 317 LYS A O 1
ATOM 2477 N N . THR A 1 318 ? 10.938 -24.252 45.263 1.00 58.03 318 THR A N 1
ATOM 2478 C CA . THR A 1 318 ? 11.401 -22.946 44.758 1.00 58.03 318 THR A CA 1
ATOM 2479 C C . THR A 1 318 ? 12.896 -22.716 44.994 1.00 58.03 318 THR A C 1
ATOM 2481 O O . THR A 1 318 ? 13.554 -22.108 44.151 1.00 58.03 318 THR A O 1
ATOM 2484 N N . VAL A 1 319 ? 13.466 -23.264 46.072 1.00 59.62 319 VAL A N 1
ATOM 2485 C CA . VAL A 1 319 ? 14.917 -23.219 46.323 1.00 59.62 319 VAL A CA 1
ATOM 2486 C C . VAL A 1 319 ? 15.699 -24.148 45.381 1.00 59.62 319 VAL A C 1
ATOM 2488 O O . VAL A 1 319 ? 16.759 -23.758 44.899 1.00 59.62 319 VAL A O 1
ATOM 2491 N N . GLU A 1 320 ? 15.182 -25.336 45.049 1.00 59.25 320 GLU A N 1
ATOM 2492 C CA . GLU A 1 320 ? 15.838 -26.247 44.090 1.00 59.25 320 GLU A CA 1
ATOM 2493 C C . GLU A 1 320 ? 15.791 -25.744 42.634 1.00 59.25 320 GLU A C 1
ATOM 2495 O O . GLU A 1 320 ? 16.705 -26.031 41.863 1.00 59.25 320 GLU A O 1
ATOM 2500 N N . VAL A 1 321 ? 14.771 -24.963 42.254 1.00 59.25 321 VAL A N 1
ATOM 2501 C CA . VAL A 1 321 ? 14.651 -24.378 40.902 1.00 59.25 321 VAL A CA 1
ATOM 2502 C C . VAL A 1 321 ? 15.563 -23.159 40.703 1.00 59.25 321 VAL A C 1
ATOM 2504 O O . VAL A 1 321 ? 16.046 -22.952 39.596 1.00 59.25 321 VAL A O 1
ATOM 2507 N N . ASN A 1 322 ? 15.860 -22.388 41.754 1.00 56.66 322 ASN A N 1
ATOM 2508 C CA . ASN A 1 322 ? 16.776 -21.236 41.682 1.00 56.66 322 ASN A CA 1
ATOM 2509 C C . ASN A 1 322 ? 18.259 -21.593 41.912 1.00 56.66 322 ASN A C 1
ATOM 2511 O O . ASN A 1 322 ? 19.119 -20.719 41.821 1.00 56.66 322 ASN A O 1
ATOM 2515 N N . GLY A 1 323 ? 18.564 -22.851 42.240 1.00 56.00 323 GLY A N 1
ATOM 2516 C CA . GLY A 1 323 ? 19.923 -23.344 42.491 1.00 56.00 323 GLY A CA 1
ATOM 2517 C C . GLY A 1 323 ? 20.558 -24.109 41.326 1.00 56.00 323 GLY A C 1
ATOM 2518 O O . GLY A 1 323 ? 21.547 -24.808 41.554 1.00 56.00 323 GLY A O 1
ATOM 2519 N N . ARG A 1 324 ? 19.992 -24.032 40.114 1.00 45.72 324 ARG A N 1
ATOM 2520 C CA . ARG A 1 324 ? 20.480 -24.732 38.917 1.00 45.72 324 ARG A CA 1
ATOM 2521 C C . ARG A 1 324 ? 20.695 -23.787 37.746 1.00 45.72 324 ARG A C 1
ATOM 2523 O O . ARG A 1 324 ? 19.843 -22.896 37.558 1.00 45.72 324 ARG A O 1
#

Organism: NCBI:txid60172

Foldseek 3Di:
DDDDDDWDADDDDDDDPPWPKAKDFQQFKELDAEQAQRQHWDDWDADPPRGIITGRPDRIGITTDDWDKDWQPPDPDDIQIDIDDAPVDPPDDLVVVCVSNVDDPQRSLVVLLLSLLCVCQPLRNLVVVPDQPQCVCDDPRYNYDDDHSCSVVVRSVVSVVVSVVSSVVSVQCVLVPDPPPPPDRPDDPPVVVVSVVDDHPDPDPDPPDVVVVVVVCVVVVVVVVVCVVCVVVVVVVVCVVVVDDPPVVQVVLCPAPQNVVVVVQVVVPQDQWPPNSGNHIDGPDPDRVVDDVVVVVVVVVVVVVVVVVVVVVVVVVVVVVVVD

Sequence (324 aa):
MAERQACGIFQGYWLVVDPGLMFITNPNVYTEPNYDPIFRTGASVTTPEFGVLYNASTSLSILGCEQYEICNPANPGDPVCMVYRHSSDAAYDPSAIAKPLRLSEKQLATFIRLDAIQIGTNLGAIATTSLFLASRTLLSGFQWAELPTTQWRLELSRWFSEGLALIQQGFVDSATVSENNGVHLPQLSGTEASCKHQIVRNLTGLQNFNILAIVIVLVLGSIIIVLGLTIDSIVGYVQRRFRGTSEGWVHWTLDGVFQLQRLAYRGAGIRSWRDEDTYIPIVDGRTLPGVDPQTMAFAERGSEEELRLMHNQEAKKTVEVNGR

pLDDT: mean 73.86, std 15.59, range [23.0, 97.06]